Protein AF-A0A6I0VDF8-F1 (afdb_monomer)

Secondary structure (DSSP, 8-state):
----PPP------S-S-TTSPPPSEETTEEPP-TT--HHHHHHHHHHTTT--SS---HHHHHHHHHHHHHHHHHHHTSTTHHHHHHHHHHHHHHHHHHHHHHHTT--GGGHHHHHHHHHHHHHHHHHHHHHHHHHHHHHHH-SS-PPP---SS-TTSHHHHHHHHHHHHHHHHHHHHHHHHHHHTSPP-GGGGGG-

Solvent-accessible surface area (backbone atoms only — not comparable to full-atom values): 10790 Å² total; per-residue (Å²): 131,82,81,80,75,74,81,78,77,75,74,75,76,87,77,64,53,96,88,56,68,72,66,63,55,56,97,88,34,38,48,56,38,77,80,46,50,61,73,53,16,48,54,48,41,67,72,36,29,87,45,56,57,14,30,35,24,64,51,28,52,53,37,29,46,63,53,50,51,59,53,50,60,59,29,60,79,36,82,67,52,27,56,55,48,50,60,68,45,48,50,24,53,51,15,51,50,24,8,34,29,18,21,47,59,39,64,49,68,63,55,50,67,24,45,53,30,45,53,51,22,50,53,44,51,50,54,40,52,52,53,52,50,50,53,55,48,52,68,70,70,47,88,65,91,70,78,77,88,77,46,62,82,45,65,87,35,75,53,10,41,46,51,50,48,49,53,49,24,54,50,31,39,52,53,19,50,50,51,42,52,57,62,65,65,49,68,80,41,82,78,17,61,81,47,89

Structure (mmCIF, N/CA/C/O backbone):
data_AF-A0A6I0VDF8-F1
#
_entry.id   AF-A0A6I0VDF8-F1
#
loop_
_atom_site.group_PDB
_atom_site.id
_atom_site.type_symbol
_atom_site.label_atom_id
_atom_site.label_alt_id
_atom_site.label_comp_id
_atom_site.label_asym_id
_atom_site.label_entity_id
_atom_site.label_seq_id
_atom_site.pdbx_PDB_ins_code
_atom_site.Cartn_x
_atom_site.Cartn_y
_atom_site.Cartn_z
_atom_site.occupancy
_atom_site.B_iso_or_equiv
_atom_site.auth_seq_id
_atom_site.auth_comp_id
_atom_site.auth_asym_id
_atom_site.auth_atom_id
_atom_site.pdbx_PDB_model_num
ATOM 1 N N . MET A 1 1 ? -22.068 33.414 30.882 1.00 48.50 1 MET A N 1
ATOM 2 C CA . MET A 1 1 ? -22.496 32.000 30.790 1.00 48.50 1 MET A CA 1
ATOM 3 C C . MET A 1 1 ? -21.241 31.142 30.862 1.00 48.50 1 MET A C 1
ATOM 5 O O . MET A 1 1 ? -20.358 31.377 30.045 1.00 48.50 1 MET A O 1
ATOM 9 N N . PRO A 1 2 ? -21.079 30.254 31.855 1.00 46.62 2 PRO A N 1
ATOM 10 C CA . PRO A 1 2 ? -19.906 29.389 31.914 1.00 46.62 2 PRO A CA 1
ATOM 11 C C . PRO A 1 2 ? -19.912 28.402 30.729 1.00 46.62 2 PRO A C 1
ATOM 13 O O . PRO A 1 2 ? -20.992 27.967 30.316 1.00 46.62 2 PRO A O 1
ATOM 16 N N . PRO A 1 3 ? -18.743 28.061 30.159 1.00 52.75 3 PRO A N 1
ATOM 17 C CA . PRO A 1 3 ? -18.645 27.101 29.066 1.00 52.75 3 PRO A CA 1
ATOM 18 C C . PRO A 1 3 ? -19.177 25.740 29.522 1.00 52.75 3 PRO A C 1
ATOM 20 O O . PRO A 1 3 ? -18.769 25.217 30.560 1.00 52.75 3 PRO A O 1
ATOM 23 N N . GLN A 1 4 ? -20.119 25.186 28.757 1.00 49.75 4 GLN A N 1
ATOM 24 C CA . GLN A 1 4 ? -20.686 23.864 29.002 1.00 49.75 4 GLN A CA 1
ATOM 25 C C . GLN A 1 4 ? -19.552 22.835 29.016 1.00 49.75 4 GLN A C 1
ATOM 27 O O . GLN A 1 4 ? -18.867 22.627 28.014 1.00 49.75 4 GLN A O 1
ATOM 32 N N . ALA A 1 5 ? -19.326 22.221 30.177 1.00 53.22 5 ALA A N 1
ATOM 33 C CA . ALA A 1 5 ? -18.380 21.130 30.313 1.00 53.22 5 ALA A CA 1
ATOM 34 C C . ALA A 1 5 ? -18.796 19.998 29.364 1.00 53.22 5 ALA A C 1
ATOM 36 O O . ALA A 1 5 ? -19.939 19.538 29.403 1.00 53.22 5 ALA A O 1
ATOM 37 N N . ALA A 1 6 ? -17.866 19.564 28.511 1.00 55.38 6 ALA A N 1
ATOM 38 C CA . ALA A 1 6 ? -18.073 18.429 27.623 1.00 55.38 6 ALA A CA 1
ATOM 39 C C . ALA A 1 6 ? -18.573 17.212 28.428 1.00 55.38 6 ALA A C 1
ATOM 41 O O . ALA A 1 6 ? -18.091 16.983 29.546 1.00 55.38 6 ALA A O 1
ATOM 42 N N . PRO A 1 7 ? -19.520 16.419 27.892 1.00 45.75 7 PRO A N 1
ATOM 43 C CA . PRO A 1 7 ? -20.014 15.236 28.580 1.00 45.75 7 PRO A CA 1
ATOM 44 C C . PRO A 1 7 ? -18.835 14.320 28.918 1.00 45.75 7 PRO A C 1
ATOM 46 O O . PRO A 1 7 ? -18.054 13.937 28.044 1.00 45.75 7 PRO A O 1
ATOM 49 N N . ARG A 1 8 ? -18.683 13.994 30.211 1.00 44.66 8 ARG A N 1
ATOM 50 C CA . ARG A 1 8 ? -17.678 13.037 30.684 1.00 44.66 8 ARG A CA 1
ATOM 51 C C . ARG A 1 8 ? -17.904 11.731 29.933 1.00 44.66 8 ARG A C 1
ATOM 53 O O . ARG A 1 8 ? -18.896 11.051 30.178 1.00 44.66 8 ARG A O 1
ATOM 60 N N . GLN A 1 9 ? -16.981 11.383 29.038 1.00 52.19 9 GLN A N 1
ATOM 61 C CA . GLN A 1 9 ? -16.923 10.048 28.458 1.00 52.19 9 GLN A CA 1
ATOM 62 C C . GLN A 1 9 ? -16.821 9.066 29.625 1.00 52.19 9 GLN A C 1
ATOM 64 O O . GLN A 1 9 ? -15.810 9.021 30.331 1.00 52.19 9 GLN A O 1
ATOM 69 N N . SER A 1 10 ? -17.904 8.336 29.883 1.00 43.09 10 SER A N 1
ATOM 70 C CA . SER A 1 10 ? -17.916 7.258 30.854 1.00 43.09 10 SER A CA 1
ATOM 71 C C . SER A 1 10 ? -16.856 6.259 30.408 1.00 43.09 10 SER A C 1
ATOM 73 O O . SER A 1 10 ? -16.970 5.626 29.359 1.00 43.09 10 SER A O 1
ATOM 75 N N . ARG A 1 11 ? -15.765 6.167 31.177 1.00 46.38 11 ARG A N 1
ATOM 76 C CA . ARG A 1 11 ? -14.762 5.118 30.991 1.00 46.38 11 ARG A CA 1
ATOM 77 C C . ARG A 1 11 ? -15.530 3.796 31.049 1.00 46.38 11 ARG A C 1
ATOM 79 O O . ARG A 1 11 ? -16.149 3.539 32.084 1.00 46.38 11 ARG A O 1
ATOM 86 N N . PRO A 1 12 ? -15.563 2.982 29.978 1.00 50.00 12 PRO A N 1
ATOM 87 C CA . PRO A 1 12 ? -16.165 1.667 30.075 1.00 50.00 12 PRO A CA 1
ATOM 88 C C . PRO A 1 12 ? -15.438 0.936 31.198 1.00 50.00 12 PRO A C 1
ATOM 90 O O . PRO A 1 12 ? -14.206 0.929 31.217 1.00 50.00 12 PRO A O 1
ATOM 93 N N . ASN A 1 13 ? -16.202 0.402 32.152 1.00 42.38 13 ASN A N 1
ATOM 94 C CA . ASN A 1 13 ? -15.686 -0.360 33.281 1.00 42.38 13 ASN A CA 1
ATOM 95 C C . ASN A 1 13 ? -14.545 -1.274 32.825 1.00 42.38 13 ASN A C 1
ATOM 97 O O . ASN A 1 13 ? -14.704 -2.069 31.898 1.00 42.38 13 ASN A O 1
ATOM 101 N N . SER A 1 14 ? -13.410 -1.161 33.507 1.00 49.69 14 SER A N 1
ATOM 102 C CA . SER A 1 14 ? -12.180 -1.933 33.326 1.00 49.69 14 SER A CA 1
ATOM 103 C C . SER A 1 14 ? -12.339 -3.403 33.745 1.00 49.69 14 SER A C 1
ATOM 105 O O . SER A 1 14 ? -11.506 -3.945 34.461 1.00 49.69 14 SER A O 1
ATOM 107 N N . ARG A 1 15 ? -13.431 -4.053 33.328 1.00 44.19 15 ARG A N 1
ATOM 108 C CA . ARG A 1 15 ? -13.653 -5.500 33.469 1.00 44.19 15 ARG A CA 1
ATOM 109 C C . ARG A 1 15 ? -13.189 -6.290 32.242 1.00 44.19 15 ARG A C 1
ATOM 111 O O . ARG A 1 15 ? -13.358 -7.502 32.207 1.00 44.19 15 ARG A O 1
ATOM 118 N N . PHE A 1 16 ? -12.610 -5.631 31.240 1.00 51.69 16 PHE A N 1
ATOM 119 C CA . PHE A 1 16 ? -11.983 -6.319 30.118 1.00 51.69 16 PHE A CA 1
ATOM 120 C C . PHE A 1 16 ? -10.548 -6.667 30.510 1.00 51.69 16 PHE A C 1
ATOM 122 O O . PHE A 1 16 ? -9.665 -5.814 30.561 1.00 51.69 16 PHE A O 1
ATOM 129 N N . SER A 1 17 ? -10.374 -7.931 30.892 1.00 43.75 17 SER A N 1
ATOM 130 C CA . SER A 1 17 ? -9.089 -8.538 31.221 1.00 43.75 17 SER A CA 1
ATOM 131 C C . SER A 1 17 ? -8.129 -8.408 30.038 1.00 43.75 17 SER A C 1
ATOM 133 O O . SER A 1 17 ? -8.540 -8.608 28.892 1.00 43.75 17 SER A O 1
ATOM 135 N N . TYR A 1 18 ? -6.851 -8.121 30.311 1.00 41.34 18 TYR A N 1
ATOM 136 C CA . TYR A 1 18 ? -5.767 -8.235 29.329 1.00 41.34 18 TYR A CA 1
ATOM 137 C C . TYR A 1 18 ? -5.923 -9.575 28.582 1.00 41.34 18 TYR A C 1
ATOM 139 O O . TYR A 1 18 ? -5.790 -10.635 29.189 1.00 41.34 18 TYR A O 1
ATOM 147 N N . GLY A 1 19 ? -6.284 -9.535 27.295 1.00 48.12 19 GLY A N 1
ATOM 148 C CA . GLY A 1 19 ? -6.476 -10.731 26.461 1.00 48.12 19 GLY A CA 1
ATOM 149 C C . GLY A 1 19 ? -7.875 -10.933 25.862 1.00 48.12 19 GLY A C 1
ATOM 150 O O . GLY A 1 19 ? -7.976 -11.607 24.841 1.00 48.12 19 GLY A O 1
ATOM 151 N N . GLN A 1 20 ? -8.931 -10.319 26.405 1.00 54.28 20 GLN A N 1
ATOM 152 C CA . GLN A 1 20 ? -10.273 -10.318 25.799 1.00 54.28 20 GLN A CA 1
ATOM 153 C C . GLN A 1 20 ? -10.530 -8.928 25.209 1.00 54.28 20 GLN A C 1
ATOM 155 O O . GLN A 1 20 ? -10.804 -7.976 25.937 1.00 54.28 20 GLN A O 1
ATOM 160 N N . GLY A 1 21 ? -10.347 -8.792 23.893 1.00 58.19 21 GLY A N 1
ATOM 161 C CA . GLY A 1 21 ? -10.545 -7.526 23.188 1.00 58.19 21 GLY A CA 1
ATOM 162 C C . GLY A 1 21 ? -11.953 -6.962 23.374 1.00 58.19 21 GLY A C 1
ATOM 163 O O . GLY A 1 21 ? -12.911 -7.706 23.584 1.00 58.19 21 GLY A O 1
ATOM 164 N N . ILE A 1 22 ? -12.090 -5.640 23.268 1.00 68.81 22 ILE A N 1
ATOM 165 C CA . ILE A 1 22 ? -13.410 -4.995 23.226 1.00 68.81 22 ILE A CA 1
ATOM 166 C C . ILE A 1 22 ? -14.161 -5.570 22.007 1.00 68.81 22 ILE A C 1
ATOM 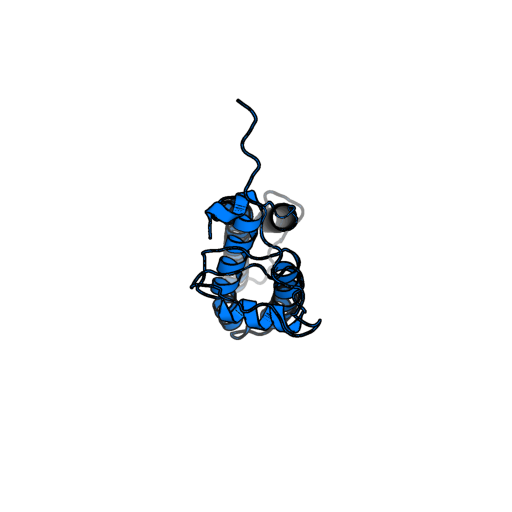168 O O . ILE A 1 22 ? -13.518 -5.764 20.965 1.00 68.81 22 ILE A O 1
ATOM 172 N N . PRO A 1 23 ? -15.479 -5.855 22.085 1.00 72.56 23 PRO A N 1
ATOM 173 C CA . PRO A 1 23 ? -16.248 -6.257 20.907 1.00 72.56 23 PRO A CA 1
ATOM 174 C C . PRO A 1 23 ? -16.017 -5.278 19.748 1.00 72.56 23 PRO A C 1
ATOM 176 O O . PRO A 1 23 ? -15.859 -4.073 19.958 1.00 72.56 23 PRO A O 1
ATOM 179 N N . SER A 1 24 ? -15.947 -5.794 18.519 1.00 79.00 24 SER A N 1
ATOM 180 C CA . SER A 1 24 ? -15.697 -4.980 17.321 1.00 79.00 24 SER A CA 1
ATOM 181 C C . SER A 1 24 ? -16.772 -3.916 17.114 1.00 79.00 24 SER A C 1
ATOM 183 O O . SER A 1 24 ? -16.458 -2.787 16.731 1.00 79.00 24 SER A O 1
ATOM 185 N N . ARG A 1 25 ? -18.020 -4.245 17.464 1.00 83.44 25 ARG A N 1
ATOM 186 C CA . ARG A 1 25 ? -19.181 -3.365 17.335 1.00 83.44 25 ARG A CA 1
ATOM 187 C C . ARG A 1 25 ? -19.875 -3.136 18.675 1.00 83.44 25 ARG A C 1
ATOM 189 O O . ARG A 1 25 ? -20.084 -4.072 19.446 1.00 83.44 25 ARG A O 1
ATOM 196 N N . ARG A 1 26 ? -20.310 -1.899 18.915 1.00 79.50 26 ARG A N 1
ATOM 197 C CA . ARG A 1 26 ? -21.239 -1.533 19.994 1.00 79.50 26 ARG A CA 1
ATOM 198 C C . ARG A 1 26 ? -22.401 -0.774 19.365 1.00 79.50 26 ARG A C 1
ATOM 200 O O . ARG A 1 26 ? -22.173 0.193 18.660 1.00 79.50 26 ARG A O 1
ATOM 207 N N . ASN A 1 27 ? -23.638 -1.209 19.598 1.00 80.19 27 ASN A N 1
ATOM 208 C CA . ASN A 1 27 ? -24.841 -0.600 19.005 1.00 80.19 27 ASN A CA 1
ATOM 209 C C . ASN A 1 27 ? -24.781 -0.470 17.467 1.00 80.19 27 ASN A C 1
ATOM 211 O O . ASN A 1 27 ? -25.280 0.495 16.900 1.00 80.19 27 ASN A O 1
ATOM 215 N N . GLY A 1 28 ? -24.145 -1.434 16.795 1.00 79.62 28 GLY A N 1
ATOM 216 C CA . GLY A 1 28 ? -23.989 -1.439 15.338 1.00 79.62 28 GLY A CA 1
ATOM 217 C C . GLY A 1 28 ? -22.833 -0.591 14.798 1.00 79.62 28 GLY A C 1
ATOM 218 O O . GLY A 1 28 ? -22.527 -0.722 13.621 1.00 79.62 28 GLY A O 1
ATOM 219 N N . THR A 1 29 ? -22.149 0.207 15.625 1.00 82.69 29 THR A N 1
ATOM 220 C CA . THR A 1 29 ? -21.023 1.048 15.189 1.00 82.69 29 THR A CA 1
ATOM 221 C C . THR A 1 29 ? -19.679 0.448 15.590 1.00 82.69 29 THR A C 1
ATOM 223 O O . THR A 1 29 ? -19.550 -0.215 16.627 1.00 82.69 29 THR A O 1
ATOM 226 N N . TRP A 1 30 ? -18.661 0.643 14.747 1.00 84.69 30 TRP A N 1
ATOM 227 C CA . TRP A 1 30 ? -17.314 0.132 14.994 1.00 84.69 30 TRP A CA 1
ATOM 228 C C . TRP A 1 30 ? -16.624 0.912 16.112 1.00 84.69 30 TRP A C 1
ATOM 230 O O . TRP A 1 30 ? -16.418 2.123 16.002 1.00 84.69 30 TRP A O 1
ATOM 240 N N . THR A 1 31 ? -16.217 0.218 17.177 1.00 84.56 31 THR A N 1
ATOM 241 C CA . THR A 1 31 ? -15.582 0.870 18.333 1.00 84.56 31 THR A CA 1
ATOM 242 C C . THR A 1 31 ? -14.066 0.699 18.346 1.00 84.56 31 THR A C 1
ATOM 244 O O . THR A 1 31 ? -13.600 -0.425 18.140 1.00 84.56 31 THR A O 1
ATOM 247 N N . PRO A 1 32 ? -13.289 1.752 18.657 1.00 84.56 32 PRO A N 1
ATOM 248 C CA . PRO A 1 32 ? -11.834 1.665 18.705 1.00 84.56 32 PRO A CA 1
ATOM 249 C C . PRO A 1 32 ? -11.365 0.842 19.911 1.00 84.56 32 PRO A C 1
ATOM 251 O O . PRO A 1 32 ? -11.762 1.102 21.048 1.00 84.56 32 PRO A O 1
ATOM 254 N N . ASP A 1 33 ? -10.466 -0.116 19.673 1.00 84.00 33 ASP A N 1
ATOM 255 C CA . ASP A 1 33 ? -9.771 -0.849 20.736 1.00 84.00 33 ASP A CA 1
ATOM 256 C C . ASP A 1 33 ? -8.343 -0.311 20.916 1.00 84.00 33 ASP A C 1
ATOM 258 O O . ASP A 1 33 ? -7.427 -0.600 20.142 1.00 84.00 33 ASP A O 1
ATOM 262 N N . HIS A 1 34 ? -8.144 0.502 21.957 1.00 80.00 34 HIS A N 1
ATOM 263 C CA . HIS A 1 34 ? -6.835 1.072 22.291 1.00 80.00 34 HIS A CA 1
ATOM 264 C C . HIS A 1 34 ? -5.898 0.077 22.990 1.00 80.00 34 HIS A C 1
ATOM 266 O O . HIS A 1 34 ? -4.702 0.353 23.098 1.00 80.00 34 HIS A O 1
ATOM 272 N N . GLN A 1 35 ? -6.414 -1.056 23.470 1.00 81.25 35 GLN A N 1
ATOM 273 C CA . GLN A 1 35 ? -5.665 -2.079 24.204 1.00 81.25 35 GLN A CA 1
ATOM 274 C C . GLN A 1 35 ? -5.573 -3.395 23.421 1.00 81.25 35 GLN A C 1
ATOM 276 O O . GLN A 1 35 ? -5.244 -4.432 23.995 1.00 81.25 35 GLN A O 1
ATOM 281 N N . CYS A 1 36 ? -5.816 -3.356 22.107 1.00 81.81 36 CYS A N 1
ATOM 282 C CA . CYS A 1 36 ? -5.818 -4.552 21.277 1.00 81.81 36 CYS A CA 1
ATOM 283 C C . CYS A 1 36 ? -4.481 -5.309 21.360 1.00 81.81 36 CYS A C 1
ATOM 285 O O . CYS A 1 36 ? -3.400 -4.713 21.334 1.00 81.81 36 CYS A O 1
ATOM 287 N N . THR A 1 37 ? -4.554 -6.636 21.396 1.00 88.81 37 THR A N 1
ATOM 288 C CA . THR A 1 37 ? -3.402 -7.518 21.185 1.00 88.81 37 THR A CA 1
ATOM 289 C C . THR A 1 37 ? -3.199 -7.772 19.689 1.00 88.81 37 THR A C 1
ATOM 291 O O . THR A 1 37 ? -4.107 -7.548 18.886 1.00 88.81 37 THR A O 1
ATOM 294 N N . PHE A 1 38 ? -2.023 -8.271 19.302 1.00 87.69 38 PHE A N 1
ATOM 295 C CA . PHE A 1 38 ? -1.696 -8.560 17.900 1.00 87.69 38 PHE A CA 1
ATOM 296 C C . PHE A 1 38 ? -2.719 -9.492 17.227 1.00 87.69 38 PHE A C 1
ATOM 298 O O . PHE A 1 38 ? -3.293 -9.150 16.196 1.00 87.69 38 PHE A O 1
ATOM 305 N N . GLY A 1 39 ? -3.033 -10.632 17.854 1.00 87.88 39 GLY A N 1
ATOM 306 C CA . GLY A 1 39 ? -4.011 -11.580 17.310 1.00 87.88 39 GLY A CA 1
ATOM 307 C C . GLY A 1 39 ? -5.429 -11.006 17.215 1.00 87.88 39 GLY A C 1
ATOM 308 O O . GLY A 1 39 ? -6.148 -11.298 16.261 1.00 87.88 39 GLY A O 1
ATOM 309 N N . ASN A 1 40 ? -5.830 -10.152 18.165 1.00 88.25 40 ASN A N 1
ATOM 310 C CA . ASN A 1 40 ? -7.128 -9.480 18.102 1.00 88.25 40 ASN A CA 1
ATOM 311 C C . ASN A 1 40 ? -7.187 -8.466 16.949 1.00 88.25 40 ASN A C 1
ATOM 313 O O . ASN A 1 40 ? -8.204 -8.376 16.268 1.00 88.25 40 ASN A O 1
ATOM 317 N N . ALA A 1 41 ? -6.093 -7.746 16.688 1.00 89.56 41 ALA A N 1
ATOM 318 C CA . ALA A 1 41 ? -6.014 -6.796 15.581 1.00 89.56 41 ALA A CA 1
ATOM 319 C C . ALA A 1 41 ? -6.200 -7.480 14.216 1.00 89.56 41 ALA A C 1
ATOM 321 O O . ALA A 1 41 ? -6.939 -6.964 13.385 1.00 89.56 41 ALA A O 1
ATOM 322 N N . ILE A 1 42 ? -5.616 -8.668 14.007 1.00 91.31 42 ILE A N 1
ATOM 323 C CA . ILE A 1 42 ? -5.797 -9.441 12.763 1.00 91.31 42 ILE A CA 1
ATOM 324 C C . ILE A 1 42 ? -7.257 -9.877 12.597 1.00 91.31 42 ILE A C 1
ATOM 326 O O . ILE A 1 42 ? -7.843 -9.686 11.534 1.00 91.31 42 ILE A O 1
ATOM 330 N N . LYS A 1 43 ? -7.878 -10.422 13.652 1.00 90.19 43 LYS A N 1
ATOM 331 C CA . LYS A 1 43 ? -9.296 -10.818 13.606 1.00 90.19 43 LYS A CA 1
ATOM 332 C C . LYS A 1 43 ? -10.188 -9.630 13.255 1.00 90.19 43 LYS A C 1
ATOM 334 O O . LYS A 1 43 ? -11.038 -9.732 12.381 1.00 90.19 43 LYS A O 1
ATOM 339 N N . ARG A 1 44 ? -9.947 -8.485 13.894 1.00 89.19 44 ARG A N 1
ATOM 340 C CA . ARG A 1 44 ? -10.694 -7.245 13.661 1.00 89.19 44 ARG A CA 1
ATOM 341 C C . ARG A 1 44 ? -10.432 -6.640 12.280 1.00 89.19 44 ARG A C 1
ATOM 343 O O . ARG A 1 44 ? -11.341 -6.054 11.699 1.00 89.19 44 ARG A O 1
ATOM 350 N N . PHE A 1 45 ? -9.232 -6.808 11.727 1.00 90.94 45 PHE A N 1
ATOM 351 C CA . PHE A 1 45 ? -8.910 -6.387 10.363 1.00 90.94 45 PHE A CA 1
ATOM 352 C C . PHE A 1 45 ? -9.825 -7.069 9.339 1.00 90.94 45 PHE A C 1
ATOM 354 O O . PHE A 1 45 ? -10.413 -6.387 8.501 1.00 90.94 45 PHE A O 1
ATOM 361 N N . PHE A 1 46 ? -10.007 -8.387 9.463 1.00 91.75 46 PHE A N 1
ATOM 362 C CA . PHE A 1 46 ? -10.891 -9.147 8.579 1.00 91.75 46 PHE A CA 1
ATOM 363 C C . PHE A 1 46 ? -12.378 -9.047 8.955 1.00 91.75 46 PHE A C 1
ATOM 365 O O . PHE A 1 46 ? -13.210 -9.099 8.062 1.00 91.75 46 PHE A O 1
ATOM 372 N N . ASP A 1 47 ? -12.742 -8.841 10.225 1.00 90.50 47 ASP A N 1
ATOM 373 C CA . ASP A 1 47 ? -14.145 -8.652 10.651 1.00 90.50 47 ASP A CA 1
ATOM 374 C C . ASP A 1 47 ? -14.731 -7.304 10.178 1.00 90.50 47 ASP A C 1
ATOM 376 O O . ASP A 1 47 ? -15.893 -7.194 9.784 1.00 90.50 47 ASP A O 1
ATOM 380 N N . GLY A 1 48 ? -13.904 -6.256 10.169 1.00 84.56 48 GLY A N 1
ATOM 381 C CA . GLY A 1 48 ? -14.289 -4.904 9.758 1.00 84.56 48 GLY A CA 1
ATOM 382 C C . GLY A 1 48 ? -14.070 -4.593 8.276 1.00 84.56 48 GLY A C 1
ATOM 383 O O . GLY A 1 48 ? -14.004 -3.416 7.924 1.00 84.56 48 GLY A O 1
ATOM 384 N N . TYR A 1 49 ? -13.899 -5.595 7.410 1.00 87.25 49 TYR A N 1
ATOM 385 C CA . TYR A 1 49 ? -13.425 -5.388 6.034 1.00 87.25 49 TYR A CA 1
ATOM 386 C C . TYR A 1 49 ? -14.326 -4.496 5.159 1.00 87.25 49 TYR A C 1
ATOM 388 O O . TYR A 1 49 ? -13.806 -3.792 4.301 1.00 87.25 49 TYR A O 1
ATOM 396 N N . LEU A 1 50 ? -15.645 -4.479 5.397 1.00 89.38 50 LEU A N 1
ATOM 397 C CA . LEU A 1 50 ? -16.616 -3.595 4.719 1.00 89.38 50 LEU A CA 1
ATOM 398 C C . LEU A 1 50 ? -17.125 -2.452 5.605 1.00 89.38 50 LEU A C 1
ATOM 400 O O . LEU A 1 50 ? -18.004 -1.695 5.199 1.00 89.38 50 LEU A O 1
ATOM 404 N N . GLU A 1 51 ? -16.593 -2.323 6.818 1.00 89.12 51 GLU A N 1
ATOM 405 C CA . GLU A 1 51 ? -17.028 -1.300 7.759 1.00 89.12 51 GLU A CA 1
ATOM 406 C C . GLU A 1 51 ? -16.135 -0.065 7.630 1.00 89.12 51 GLU A C 1
ATOM 408 O O . GLU A 1 51 ? -14.992 -0.048 8.097 1.00 89.12 51 GLU A O 1
ATOM 413 N N . PHE A 1 52 ? -16.653 0.968 6.969 1.00 87.94 52 PHE A N 1
ATOM 414 C CA . PHE A 1 52 ? -15.952 2.241 6.765 1.00 87.94 52 PHE A CA 1
ATOM 415 C C . PHE A 1 52 ? -16.301 3.287 7.831 1.00 87.94 52 PHE A C 1
ATOM 417 O O . PHE A 1 52 ? -15.618 4.311 7.926 1.00 87.94 52 PHE A O 1
ATOM 424 N N . LYS A 1 53 ? -17.359 3.057 8.620 1.00 87.06 53 LYS A N 1
ATOM 425 C CA . LYS A 1 53 ? -17.786 3.964 9.688 1.00 87.06 53 LYS A CA 1
ATOM 426 C C . LYS A 1 53 ? -17.144 3.604 11.024 1.00 87.06 53 LYS A C 1
ATOM 428 O O . LYS A 1 53 ? -16.636 2.501 11.220 1.00 87.06 53 LYS A O 1
ATOM 433 N N . GLY A 1 54 ? -17.152 4.565 11.943 1.00 86.56 54 GLY A N 1
ATOM 434 C CA . GLY A 1 54 ? -16.516 4.441 13.247 1.00 86.56 54 GLY A CA 1
ATOM 435 C C . GLY A 1 54 ? -15.013 4.698 13.215 1.00 86.56 54 GLY A C 1
ATOM 436 O O . GLY A 1 54 ? -14.471 5.329 12.298 1.00 86.56 54 GLY A O 1
ATOM 437 N N . ARG A 1 55 ? -14.333 4.229 14.266 1.00 87.62 55 ARG A N 1
ATOM 438 C CA . ARG A 1 55 ? -12.950 4.615 14.576 1.00 87.62 55 ARG A CA 1
ATOM 439 C C . ARG A 1 55 ? -12.067 3.427 14.900 1.00 87.62 55 ARG A C 1
ATOM 441 O O . ARG A 1 55 ? -12.466 2.524 15.628 1.00 87.62 55 ARG A O 1
ATOM 448 N N . SER A 1 56 ? -10.827 3.479 14.429 1.00 89.00 56 SER A N 1
ATOM 449 C CA . SER A 1 56 ? -9.802 2.492 14.763 1.00 89.00 56 SER A CA 1
ATOM 450 C C . SER A 1 56 ? -8.631 3.147 15.477 1.00 89.00 56 SER A C 1
ATOM 452 O O . SER A 1 56 ? -8.078 4.157 15.033 1.00 89.00 56 SER A O 1
ATOM 454 N N . GLY A 1 57 ? -8.253 2.548 16.605 1.00 86.75 57 GLY A N 1
ATOM 455 C CA . GLY A 1 57 ? -7.155 3.036 17.426 1.00 86.75 57 GLY A CA 1
ATOM 456 C C . GLY A 1 57 ? -5.800 2.852 16.738 1.00 86.75 57 GLY A C 1
ATOM 457 O O . GLY A 1 57 ? -5.636 2.056 15.813 1.00 86.75 57 GLY A O 1
ATOM 458 N N . ARG A 1 58 ? -4.780 3.561 17.235 1.00 89.56 58 ARG A N 1
ATOM 459 C CA . ARG A 1 58 ? -3.410 3.460 16.705 1.00 89.56 58 ARG A CA 1
ATOM 460 C C . ARG A 1 58 ? -2.860 2.030 16.777 1.00 89.56 58 ARG A C 1
ATOM 462 O O . ARG A 1 58 ? -2.298 1.555 15.798 1.00 89.56 58 ARG A O 1
ATOM 469 N N . ARG A 1 59 ? -3.003 1.355 17.924 1.00 88.25 59 ARG A N 1
ATOM 470 C CA . ARG A 1 59 ? -2.462 -0.003 18.115 1.00 88.25 59 ARG A CA 1
ATOM 471 C C . ARG A 1 59 ? -3.112 -1.014 17.169 1.00 88.25 59 ARG A C 1
ATOM 473 O O . ARG A 1 59 ? -2.397 -1.800 16.564 1.00 88.25 59 ARG A O 1
ATOM 480 N N . GLU A 1 60 ? -4.430 -0.928 16.990 1.00 89.94 60 GLU A N 1
ATOM 481 C CA . GLU A 1 60 ? -5.198 -1.809 16.097 1.00 89.94 60 GLU A CA 1
ATOM 482 C C . GLU A 1 60 ? -4.706 -1.682 14.654 1.00 89.94 60 GLU A C 1
ATOM 484 O O . GLU A 1 60 ? -4.411 -2.685 14.009 1.00 89.94 60 GLU A O 1
ATOM 489 N N . PHE A 1 61 ? -4.530 -0.443 14.189 1.00 92.31 61 PHE A N 1
ATOM 490 C CA . PHE A 1 61 ? -4.002 -0.158 12.861 1.00 92.31 61 PHE A CA 1
ATOM 491 C C . PHE A 1 61 ? -2.580 -0.703 12.669 1.00 92.31 61 PHE A C 1
ATOM 493 O O . PHE A 1 61 ? -2.330 -1.452 11.728 1.00 92.31 61 PHE A O 1
ATOM 500 N N . TRP A 1 62 ? -1.639 -0.363 13.557 1.00 93.94 62 TRP A N 1
ATOM 501 C CA . TRP A 1 62 ? -0.237 -0.752 13.368 1.00 93.94 62 TRP A CA 1
ATOM 502 C C . TRP A 1 62 ? -0.005 -2.253 13.531 1.00 93.94 62 TRP A C 1
ATOM 504 O O . TRP A 1 62 ? 0.822 -2.803 12.812 1.00 93.94 62 TRP A O 1
ATOM 514 N N . PHE A 1 63 ? -0.744 -2.940 14.406 1.00 93.38 63 PHE A N 1
ATOM 515 C CA . PHE A 1 63 ? -0.670 -4.401 14.489 1.00 93.38 63 PHE A CA 1
ATOM 516 C C . PHE A 1 63 ? -1.261 -5.088 13.261 1.00 93.38 63 PHE A C 1
ATOM 518 O O . PHE A 1 63 ? -0.677 -6.063 12.792 1.00 93.38 63 PHE A O 1
ATOM 525 N N . ALA A 1 64 ? -2.347 -4.559 12.690 1.00 93.31 64 ALA A N 1
ATOM 526 C CA . ALA A 1 64 ? -2.841 -5.043 11.406 1.00 93.31 64 ALA A CA 1
ATOM 527 C C . ALA A 1 64 ? -1.796 -4.835 10.293 1.00 93.31 64 ALA A C 1
ATOM 529 O O . ALA A 1 64 ? -1.514 -5.766 9.545 1.00 93.31 64 ALA A O 1
ATOM 530 N N . MET A 1 65 ? -1.147 -3.667 10.228 1.00 94.25 65 MET A N 1
ATOM 531 C CA . MET A 1 65 ? -0.094 -3.399 9.235 1.00 94.25 65 MET A CA 1
ATOM 532 C C . MET A 1 65 ? 1.156 -4.264 9.433 1.00 94.25 65 MET A C 1
ATOM 534 O O . MET A 1 65 ? 1.757 -4.688 8.451 1.00 94.25 65 MET A O 1
ATOM 538 N N . LEU A 1 66 ? 1.516 -4.594 10.677 1.00 94.00 66 LEU A N 1
ATOM 539 C CA . LEU A 1 66 ? 2.621 -5.510 10.985 1.00 94.00 66 LEU A CA 1
ATOM 540 C C . LEU A 1 66 ? 2.347 -6.925 10.456 1.00 94.00 66 LEU A C 1
ATOM 542 O O . LEU A 1 66 ? 3.276 -7.620 10.074 1.00 94.00 66 LEU A O 1
ATOM 546 N N . PHE A 1 67 ? 1.083 -7.339 10.367 1.00 94.50 67 PHE A N 1
ATOM 547 C CA . PHE 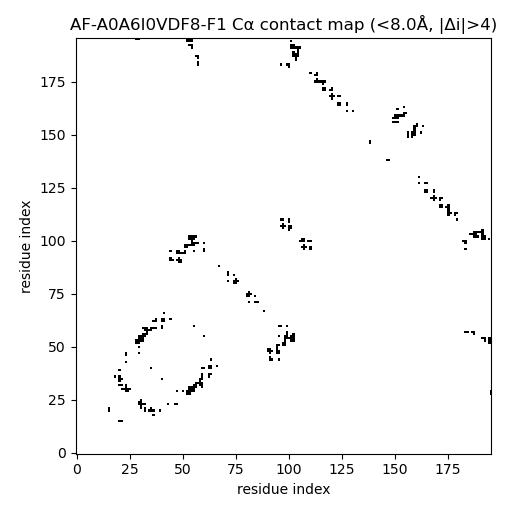A 1 67 ? 0.704 -8.578 9.689 1.00 94.50 67 PHE A CA 1
ATOM 548 C C . PHE A 1 67 ? 0.643 -8.412 8.161 1.00 94.50 67 PHE A C 1
ATOM 550 O O . PHE A 1 67 ? 1.228 -9.204 7.426 1.00 94.50 67 PHE A O 1
ATOM 557 N N . VAL A 1 68 ? -0.033 -7.372 7.666 1.00 94.88 68 VAL A N 1
ATOM 558 C CA . VAL A 1 68 ? -0.304 -7.202 6.231 1.00 94.88 68 VAL A CA 1
ATOM 559 C C . VAL A 1 68 ? 0.966 -6.921 5.430 1.00 94.88 68 VAL A C 1
ATOM 561 O O . VAL A 1 68 ? 1.111 -7.478 4.345 1.00 94.88 68 VAL A O 1
ATOM 564 N N . ILE A 1 69 ? 1.895 -6.099 5.929 1.00 93.75 69 ILE A N 1
ATOM 565 C CA . ILE A 1 69 ? 3.084 -5.685 5.164 1.00 93.75 69 ILE A CA 1
ATOM 566 C C . ILE A 1 69 ? 4.012 -6.878 4.877 1.00 93.75 69 ILE A C 1
ATOM 568 O O . ILE A 1 69 ? 4.269 -7.129 3.699 1.00 93.75 69 ILE A O 1
ATOM 572 N N . PRO A 1 70 ? 4.479 -7.665 5.869 1.00 95.06 70 PRO A N 1
ATOM 573 C CA . PRO A 1 70 ? 5.365 -8.796 5.600 1.00 95.06 70 PRO A CA 1
ATOM 574 C C . PRO A 1 70 ? 4.708 -9.864 4.727 1.00 95.06 70 PRO A C 1
ATOM 576 O O . PRO A 1 70 ? 5.341 -10.368 3.804 1.00 95.06 70 PRO A O 1
ATOM 579 N N . VAL A 1 71 ? 3.427 -10.173 4.963 1.00 95.25 71 VAL A N 1
ATOM 580 C CA . VAL A 1 71 ? 2.709 -11.160 4.143 1.00 95.25 71 VAL A CA 1
ATOM 581 C C . VAL A 1 71 ? 2.543 -10.659 2.708 1.00 95.25 71 VAL A C 1
ATOM 583 O O . VAL A 1 71 ? 2.709 -11.442 1.777 1.00 95.25 71 VAL A O 1
ATOM 586 N N . SER A 1 72 ? 2.314 -9.357 2.505 1.00 93.25 72 SER A N 1
ATOM 587 C CA . SER A 1 72 ? 2.289 -8.751 1.165 1.00 93.25 72 SER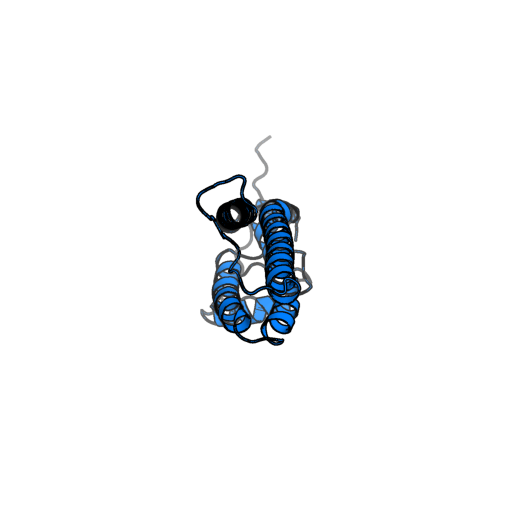 A CA 1
ATOM 588 C C . SER A 1 72 ? 3.641 -8.852 0.458 1.00 93.25 72 SER A C 1
ATOM 590 O O . SER A 1 72 ? 3.675 -9.208 -0.716 1.00 93.25 72 SER A O 1
ATOM 592 N N . VAL A 1 73 ? 4.750 -8.605 1.166 1.00 92.50 73 VAL A N 1
ATOM 593 C CA . VAL A 1 73 ? 6.108 -8.720 0.603 1.00 92.50 73 VAL A CA 1
ATOM 594 C C . VAL A 1 73 ? 6.421 -10.160 0.206 1.00 92.50 73 VAL A C 1
ATOM 596 O O . VAL A 1 73 ? 6.923 -10.392 -0.886 1.00 92.50 73 VAL A O 1
ATOM 599 N N . ILE A 1 74 ? 6.093 -11.138 1.051 1.00 94.31 74 ILE A N 1
ATOM 600 C CA . ILE A 1 74 ? 6.320 -12.557 0.742 1.00 94.31 74 ILE A CA 1
ATOM 601 C C . ILE A 1 74 ? 5.442 -12.995 -0.438 1.00 94.31 74 ILE A C 1
ATOM 603 O O . ILE A 1 74 ? 5.929 -13.632 -1.371 1.00 94.31 74 ILE A O 1
ATOM 607 N N . SER A 1 75 ? 4.160 -12.615 -0.428 1.00 92.50 75 SER A N 1
ATOM 608 C CA . SER A 1 75 ? 3.202 -12.992 -1.475 1.00 92.50 75 SER A CA 1
ATOM 609 C C . SER A 1 75 ? 3.556 -12.391 -2.835 1.00 92.50 75 SER A C 1
ATOM 611 O O . SER A 1 75 ? 3.238 -12.988 -3.858 1.00 92.50 75 SER A O 1
ATOM 613 N N . PHE A 1 76 ? 4.243 -11.245 -2.867 1.00 88.56 76 PHE A N 1
ATOM 614 C CA . PHE A 1 76 ? 4.698 -10.605 -4.103 1.00 88.56 76 PHE A CA 1
ATOM 615 C C . PHE A 1 76 ? 5.635 -11.496 -4.935 1.00 88.56 76 PHE A C 1
ATOM 617 O O . PHE A 1 76 ? 5.564 -11.476 -6.161 1.00 88.56 76 PHE A O 1
ATOM 624 N N . PHE A 1 77 ? 6.470 -12.318 -4.292 1.00 91.06 77 PHE A N 1
ATOM 625 C CA . PHE A 1 77 ? 7.401 -13.213 -4.991 1.00 91.06 77 PHE A CA 1
ATOM 626 C C . PHE A 1 77 ? 6.744 -14.479 -5.546 1.00 91.06 77 PHE A C 1
ATOM 628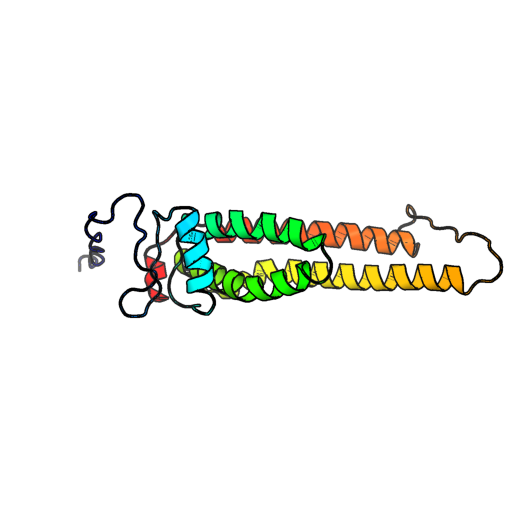 O O . PHE A 1 77 ? 7.398 -15.240 -6.257 1.00 91.06 77 PHE A O 1
ATOM 635 N N . ILE A 1 78 ? 5.468 -14.721 -5.232 1.00 92.81 78 ILE A N 1
ATOM 636 C CA . ILE A 1 78 ? 4.746 -15.909 -5.676 1.00 92.81 78 ILE A CA 1
ATOM 637 C C . ILE A 1 78 ? 3.664 -15.482 -6.681 1.00 92.81 78 ILE A C 1
ATOM 639 O O . ILE A 1 78 ? 2.659 -14.876 -6.285 1.00 92.81 78 ILE A O 1
ATOM 643 N N . PRO A 1 79 ? 3.835 -15.794 -7.983 1.00 87.56 79 PRO A N 1
ATOM 644 C CA . PRO A 1 79 ? 2.861 -15.456 -9.016 1.00 87.56 79 PRO A CA 1
ATOM 645 C C . PRO A 1 79 ? 1.464 -15.980 -8.666 1.00 87.56 79 PRO A C 1
ATOM 647 O O . PRO A 1 79 ? 1.329 -17.020 -8.025 1.00 87.56 79 PRO A O 1
ATOM 650 N N . VAL A 1 80 ? 0.415 -15.273 -9.100 1.00 91.62 80 VAL A N 1
ATOM 651 C CA . VAL A 1 80 ? -1.007 -15.542 -8.782 1.00 91.62 80 VAL A CA 1
ATOM 652 C C . VAL A 1 80 ? -1.367 -15.341 -7.303 1.00 91.62 80 VAL A C 1
ATOM 654 O O . VAL A 1 80 ? -2.315 -14.608 -7.022 1.00 91.62 80 VAL A O 1
ATOM 657 N N . ILE A 1 81 ? -0.609 -15.897 -6.351 1.00 93.31 81 ILE A N 1
ATOM 658 C CA . ILE A 1 81 ? -0.847 -15.716 -4.908 1.00 93.31 81 ILE A CA 1
ATOM 659 C C . ILE A 1 81 ? -0.750 -14.239 -4.527 1.00 93.31 81 ILE A C 1
ATOM 661 O O . ILE A 1 81 ? -1.633 -13.740 -3.835 1.00 93.31 81 ILE A O 1
ATOM 665 N N . GLY A 1 82 ? 0.259 -13.518 -5.023 1.00 90.75 82 GLY A N 1
ATOM 666 C CA . GLY A 1 82 ? 0.384 -12.078 -4.788 1.00 90.75 82 GLY A CA 1
ATOM 667 C C . GLY A 1 82 ? -0.837 -11.278 -5.253 1.00 90.75 82 GLY A C 1
ATOM 668 O O . GLY A 1 82 ? -1.278 -10.367 -4.554 1.00 90.75 82 GLY A O 1
ATOM 669 N N . ILE A 1 83 ? -1.432 -11.659 -6.389 1.00 90.81 83 ILE A N 1
ATOM 670 C CA . ILE A 1 83 ? -2.630 -11.005 -6.938 1.00 90.81 83 ILE A CA 1
ATOM 671 C C . ILE A 1 83 ? -3.839 -11.285 -6.040 1.00 90.81 83 ILE A C 1
ATOM 673 O O . ILE A 1 83 ? -4.520 -10.353 -5.615 1.00 90.81 83 ILE A O 1
ATOM 677 N N . LEU A 1 84 ? -4.075 -12.558 -5.706 1.00 94.44 84 LEU A N 1
ATOM 678 C CA . LEU A 1 84 ? -5.187 -12.969 -4.844 1.00 94.44 84 LEU A CA 1
ATOM 679 C C . LEU A 1 84 ? -5.088 -12.335 -3.453 1.00 94.44 84 LEU A C 1
ATOM 681 O O . LEU A 1 84 ? -6.080 -11.827 -2.932 1.00 94.44 84 LEU A O 1
ATOM 685 N N . TRP A 1 85 ? -3.885 -12.317 -2.876 1.00 94.44 85 TRP A N 1
ATOM 686 C CA . TRP A 1 85 ? -3.615 -11.656 -1.606 1.00 94.44 85 TRP A CA 1
ATOM 687 C C . TRP A 1 85 ? -3.918 -10.161 -1.688 1.00 94.44 85 TRP A C 1
ATOM 689 O O . TRP A 1 85 ? -4.676 -9.653 -0.866 1.00 94.44 85 TRP A O 1
ATOM 699 N N . GLY A 1 86 ? -3.392 -9.471 -2.706 1.00 91.06 86 GLY A N 1
ATOM 700 C CA . GLY A 1 86 ? -3.628 -8.044 -2.919 1.00 91.06 86 GLY A CA 1
ATOM 701 C C . GLY A 1 86 ? -5.116 -7.700 -2.987 1.00 91.06 86 GLY A C 1
ATOM 702 O O . GLY A 1 86 ? -5.555 -6.755 -2.336 1.00 91.06 86 GLY A O 1
ATOM 703 N N . MET A 1 87 ? -5.911 -8.508 -3.692 1.00 91.38 87 MET A N 1
ATOM 704 C CA . MET A 1 87 ? -7.367 -8.343 -3.751 1.00 91.38 87 MET A CA 1
ATOM 705 C C . MET A 1 87 ? -8.037 -8.586 -2.393 1.00 91.38 87 MET A C 1
ATOM 707 O O . MET A 1 87 ? -8.910 -7.815 -1.996 1.00 91.38 87 MET A O 1
ATOM 711 N N . ALA A 1 88 ? -7.613 -9.621 -1.663 1.00 92.94 88 ALA A N 1
ATOM 712 C CA . ALA A 1 88 ? -8.174 -9.963 -0.359 1.00 92.94 88 ALA A CA 1
ATOM 713 C C . ALA A 1 88 ? -7.904 -8.888 0.707 1.00 92.94 88 ALA A C 1
ATOM 715 O O . ALA A 1 88 ? -8.766 -8.632 1.550 1.00 92.94 88 ALA A O 1
ATOM 716 N N . VAL A 1 89 ? -6.729 -8.246 0.681 1.00 94.62 89 VAL A N 1
ATOM 717 C CA . VAL A 1 89 ? -6.364 -7.227 1.679 1.00 94.62 89 VAL A CA 1
ATOM 718 C C . VAL A 1 89 ? -6.681 -5.794 1.268 1.00 94.62 89 VAL A C 1
ATOM 720 O O . VAL A 1 89 ? -6.747 -4.936 2.146 1.00 94.62 89 VAL A O 1
ATOM 723 N N . ALA A 1 90 ? -6.914 -5.509 -0.017 1.00 91.94 90 ALA A N 1
ATOM 724 C CA . ALA A 1 90 ? -7.181 -4.150 -0.490 1.00 91.94 90 ALA A CA 1
ATOM 725 C C . ALA A 1 90 ? -8.381 -3.518 0.230 1.00 91.94 90 ALA A C 1
ATOM 727 O O . ALA A 1 90 ? -8.256 -2.446 0.821 1.00 91.94 90 ALA A O 1
ATOM 728 N N . THR A 1 91 ? -9.528 -4.200 0.243 1.00 93.56 91 THR A N 1
ATOM 729 C CA . THR A 1 91 ? -10.753 -3.704 0.888 1.00 93.56 91 THR A CA 1
ATOM 730 C C . THR A 1 91 ? -10.576 -3.471 2.396 1.00 93.56 91 THR A C 1
ATOM 732 O O . THR A 1 91 ? -10.789 -2.335 2.833 1.00 93.56 91 THR A O 1
ATOM 735 N N . PRO A 1 92 ? -10.128 -4.454 3.210 1.00 94.19 92 PRO A N 1
ATOM 736 C CA . PRO A 1 92 ? -9.942 -4.227 4.642 1.00 94.19 92 PRO A CA 1
ATOM 737 C C . PRO A 1 92 ? -8.848 -3.196 4.958 1.00 94.19 92 PRO A C 1
ATOM 739 O O . PRO A 1 92 ? -8.992 -2.446 5.925 1.00 94.19 92 PRO A O 1
ATOM 742 N N . ALA A 1 93 ? -7.791 -3.090 4.139 1.00 92.94 93 ALA A N 1
ATOM 743 C CA . ALA A 1 93 ? -6.753 -2.070 4.303 1.00 92.94 93 ALA A CA 1
ATOM 744 C C . ALA A 1 93 ? -7.300 -0.652 4.089 1.00 92.94 93 ALA A C 1
ATOM 746 O O . ALA A 1 93 ? -6.962 0.259 4.852 1.00 92.94 93 ALA A O 1
ATOM 747 N N . ILE A 1 94 ? -8.181 -0.460 3.104 1.00 93.56 94 ILE A N 1
ATOM 748 C CA . ILE A 1 94 ? -8.863 0.822 2.894 1.00 93.56 94 ILE A CA 1
ATOM 749 C C . ILE A 1 94 ? -9.805 1.101 4.072 1.00 93.56 94 ILE A C 1
ATOM 751 O O . ILE A 1 94 ? -9.752 2.187 4.651 1.00 93.56 94 ILE A O 1
ATOM 755 N N . ALA A 1 95 ? -10.610 0.117 4.485 1.00 93.38 95 ALA A N 1
ATOM 756 C CA . ALA A 1 95 ? -11.577 0.270 5.571 1.00 93.38 95 ALA A CA 1
ATOM 757 C C . ALA A 1 95 ? -10.917 0.692 6.897 1.00 93.38 95 ALA A C 1
ATOM 759 O O . ALA A 1 95 ? -11.325 1.682 7.512 1.00 93.38 95 ALA A O 1
ATOM 760 N N . ILE A 1 96 ? -9.847 0.005 7.319 1.00 94.06 96 ILE A N 1
ATOM 761 C CA . ILE A 1 96 ? -9.128 0.360 8.551 1.00 94.06 96 ILE A CA 1
ATOM 762 C C . ILE A 1 96 ? -8.405 1.711 8.436 1.00 94.06 96 ILE A C 1
ATOM 764 O O . ILE A 1 96 ? -8.315 2.437 9.427 1.00 94.06 96 ILE A O 1
ATOM 768 N N . SER A 1 97 ? -7.934 2.088 7.242 1.00 93.19 97 SER A N 1
ATOM 769 C CA . SER A 1 97 ? -7.298 3.391 7.007 1.00 93.19 97 SER A CA 1
ATOM 770 C C . SER A 1 97 ? -8.297 4.542 7.150 1.00 93.19 97 SER A C 1
ATOM 772 O O . SER A 1 97 ? -7.993 5.538 7.808 1.00 93.19 97 SER A O 1
ATOM 774 N N . PHE A 1 98 ? -9.516 4.389 6.622 1.00 93.81 98 PHE A N 1
ATOM 775 C CA . PHE A 1 98 ? -10.602 5.362 6.797 1.00 93.81 98 PHE A CA 1
ATOM 776 C C . PHE A 1 98 ? -10.962 5.525 8.276 1.00 93.81 98 PHE A C 1
ATOM 778 O O . PHE A 1 98 ? -10.931 6.638 8.805 1.00 93.81 98 PHE A O 1
ATOM 785 N N . ARG A 1 99 ? -11.189 4.407 8.979 1.00 92.25 99 ARG A N 1
ATOM 786 C CA . ARG A 1 99 ? -11.470 4.403 10.424 1.00 92.25 99 ARG A CA 1
ATOM 787 C C . ARG A 1 99 ? -10.340 5.026 11.244 1.00 92.25 99 ARG A C 1
ATOM 789 O O . ARG A 1 99 ? -10.587 5.685 12.256 1.00 92.25 99 ARG A O 1
ATOM 796 N N . ARG A 1 100 ? -9.087 4.845 10.822 1.00 92.56 100 ARG A N 1
ATOM 797 C CA . ARG A 1 100 ? -7.929 5.452 11.484 1.00 92.56 100 ARG A CA 1
ATOM 798 C C . ARG A 1 100 ? -7.877 6.968 11.289 1.00 92.56 100 ARG A C 1
ATOM 800 O O . ARG A 1 100 ? -7.557 7.688 12.234 1.00 92.56 100 ARG A O 1
ATOM 807 N N . LEU A 1 101 ? -8.206 7.457 10.095 1.00 92.62 101 LEU A N 1
ATOM 808 C CA . LEU A 1 101 ? -8.290 8.893 9.812 1.00 92.62 101 LEU A CA 1
ATOM 809 C C . LEU A 1 101 ? -9.432 9.556 10.593 1.00 92.62 101 LEU A C 1
ATOM 811 O O . LEU A 1 101 ? -9.232 10.634 11.158 1.00 92.62 101 LEU A O 1
ATOM 815 N N . HIS A 1 102 ? -10.578 8.883 10.720 1.00 91.94 102 HIS A N 1
ATOM 816 C CA . HIS A 1 102 ? -11.686 9.344 11.558 1.00 91.94 102 HIS A CA 1
ATOM 817 C C . HIS A 1 102 ? -11.276 9.486 13.034 1.00 91.94 102 HIS A C 1
ATOM 819 O O . HIS A 1 102 ? -11.602 10.491 13.669 1.00 91.94 102 HIS A O 1
ATOM 825 N N . ASP A 1 103 ? -10.481 8.548 13.566 1.00 89.31 103 ASP A N 1
ATOM 826 C CA . ASP A 1 103 ? -9.942 8.622 14.936 1.00 89.31 103 ASP A CA 1
ATOM 827 C C . ASP A 1 103 ? -8.997 9.824 15.149 1.00 89.31 103 ASP A C 1
ATOM 829 O O . ASP A 1 103 ? -8.912 10.384 16.244 1.00 89.31 103 ASP A O 1
ATOM 833 N N . ALA A 1 104 ? -8.329 10.287 14.089 1.00 89.12 104 ALA A N 1
ATOM 834 C CA . ALA A 1 104 ? -7.515 11.505 14.087 1.00 89.12 104 ALA A CA 1
ATOM 835 C C . ALA A 1 104 ? -8.323 12.795 13.801 1.00 89.12 104 ALA A C 1
ATOM 837 O O . ALA A 1 104 ? -7.734 13.865 13.613 1.00 89.12 104 ALA A O 1
ATOM 838 N N . ASN A 1 105 ? -9.660 12.717 13.767 1.00 89.69 105 ASN A N 1
ATOM 839 C CA . ASN A 1 105 ? -10.576 13.792 13.369 1.00 89.69 105 ASN A CA 1
ATOM 840 C C . ASN A 1 105 ? -10.317 14.336 11.942 1.00 89.69 105 ASN A C 1
ATOM 842 O O . ASN A 1 105 ? -10.448 15.532 11.664 1.00 89.69 105 ASN A O 1
ATOM 846 N N . ARG A 1 106 ? -9.931 13.460 11.011 1.00 88.88 106 ARG A N 1
ATOM 847 C CA . ARG A 1 106 ? -9.771 13.769 9.583 1.00 88.88 106 ARG A CA 1
ATOM 848 C C . ARG A 1 106 ? -10.830 13.033 8.769 1.00 88.88 106 ARG A C 1
ATOM 850 O O . ARG A 1 106 ? -11.318 11.992 9.187 1.00 88.88 106 ARG A O 1
ATOM 857 N N . ASN A 1 107 ? -11.200 13.581 7.612 1.00 90.12 107 ASN A N 1
ATOM 858 C CA . ASN A 1 107 ? -12.078 12.865 6.685 1.00 90.12 107 ASN A CA 1
ATOM 859 C C . ASN A 1 107 ? -11.332 11.654 6.076 1.00 90.12 107 ASN A C 1
ATOM 861 O O . ASN A 1 107 ? -10.107 11.679 5.945 1.00 90.12 107 ASN A O 1
ATOM 865 N N . GLY A 1 108 ? -12.055 10.592 5.710 1.00 85.12 108 GLY A N 1
ATOM 866 C CA . GLY A 1 108 ? -11.448 9.395 5.108 1.00 85.12 108 GLY A CA 1
ATOM 867 C C . GLY A 1 108 ? -10.727 9.664 3.780 1.00 85.12 108 GLY A C 1
ATOM 868 O O . GLY A 1 108 ? -9.772 8.973 3.443 1.00 85.12 108 GLY A O 1
ATOM 869 N N . TRP A 1 109 ? -11.100 10.731 3.067 1.00 89.12 109 TRP A N 1
ATOM 870 C CA . TRP A 1 109 ? -10.497 11.118 1.789 1.00 89.12 109 TRP A CA 1
ATOM 871 C C . TRP A 1 109 ? -9.023 11.533 1.881 1.00 89.12 109 TRP A C 1
ATOM 873 O O . TRP A 1 109 ? -8.321 11.446 0.875 1.00 89.12 109 TRP A O 1
ATOM 883 N N . TRP A 1 110 ? -8.508 11.885 3.067 1.00 89.56 110 TRP A N 1
ATOM 884 C CA . TRP A 1 110 ? -7.064 12.094 3.273 1.00 89.56 110 TRP A CA 1
ATOM 885 C C . TRP A 1 110 ? -6.219 10.863 2.909 1.00 89.56 110 TRP A C 1
ATOM 887 O O . TRP A 1 110 ? -5.042 11.011 2.588 1.00 89.56 110 TRP A O 1
ATOM 897 N N . PHE A 1 111 ? -6.820 9.670 2.884 1.00 89.50 111 PHE A N 1
ATOM 898 C CA . PHE A 1 111 ? -6.217 8.451 2.346 1.00 89.50 111 PHE A CA 1
ATOM 899 C C . PHE A 1 111 ? -5.687 8.641 0.915 1.00 89.50 111 PHE A C 1
ATOM 901 O O . PHE A 1 111 ? -4.577 8.212 0.598 1.00 89.50 111 PHE A O 1
ATOM 908 N N . LEU A 1 112 ? -6.449 9.332 0.059 1.00 89.69 112 LEU A N 1
ATOM 909 C CA . LEU A 1 112 ? -6.092 9.523 -1.347 1.00 89.69 112 LEU A CA 1
ATOM 910 C C . LEU A 1 112 ? -4.840 10.372 -1.538 1.00 89.69 112 LEU A C 1
ATOM 912 O O . LEU A 1 112 ? -4.156 10.195 -2.538 1.00 89.69 112 LEU A O 1
ATOM 916 N N . LEU A 1 113 ? -4.513 11.262 -0.599 1.00 88.62 113 LEU A N 1
ATOM 917 C CA . LEU A 1 113 ? -3.323 12.105 -0.712 1.00 88.62 113 LEU A CA 1
ATOM 918 C C . LEU A 1 113 ? -2.051 11.247 -0.719 1.00 88.62 113 LEU A C 1
ATOM 920 O O . LEU A 1 113 ? -1.165 11.455 -1.544 1.00 88.62 113 LEU A O 1
ATOM 924 N N . GLY A 1 114 ? -1.999 10.226 0.139 1.00 85.62 114 GLY A N 1
ATOM 925 C CA . GLY A 1 114 ? -0.951 9.210 0.079 1.00 85.62 114 GLY A CA 1
ATOM 926 C C . GLY A 1 114 ? -1.059 8.366 -1.191 1.00 85.62 114 GLY A C 1
ATOM 927 O O . GLY A 1 114 ? -0.078 8.199 -1.915 1.00 85.62 114 GLY A O 1
ATOM 928 N N . GLN A 1 115 ? -2.256 7.871 -1.511 1.00 91.88 115 GLN A N 1
ATOM 929 C CA . GLN A 1 115 ? -2.409 6.929 -2.623 1.00 91.88 115 GLN A CA 1
ATOM 930 C C . GLN A 1 115 ? -2.212 7.522 -4.014 1.00 91.88 115 GLN A C 1
ATOM 932 O O . GLN A 1 115 ? -1.801 6.791 -4.908 1.00 91.88 115 GLN A O 1
ATOM 937 N N . ALA A 1 116 ? -2.402 8.826 -4.203 1.00 92.19 116 ALA A N 1
ATOM 938 C CA . ALA A 1 116 ? -2.102 9.496 -5.462 1.00 92.19 116 ALA A CA 1
ATOM 939 C C . ALA A 1 116 ? -0.634 9.290 -5.877 1.00 92.19 116 ALA A C 1
ATOM 941 O O . ALA A 1 116 ? -0.360 8.986 -7.037 1.00 92.19 116 ALA A O 1
ATOM 942 N N . GLY A 1 117 ? 0.301 9.366 -4.922 1.00 92.56 117 GLY A N 1
ATOM 943 C CA . GLY A 1 117 ? 1.720 9.105 -5.179 1.00 92.56 117 GLY A CA 1
ATOM 944 C C . GLY A 1 117 ? 2.000 7.656 -5.588 1.00 92.56 117 GLY A C 1
ATOM 945 O O . GLY A 1 117 ? 2.760 7.426 -6.525 1.00 92.56 117 GLY A O 1
ATOM 946 N N . ASN A 1 118 ? 1.336 6.686 -4.952 1.00 92.44 118 ASN A N 1
ATOM 947 C CA . ASN A 1 118 ? 1.477 5.266 -5.296 1.00 92.44 118 ASN A CA 1
ATOM 948 C C . ASN A 1 118 ? 0.871 4.932 -6.665 1.00 92.44 118 ASN A C 1
ATOM 950 O O . ASN A 1 118 ? 1.460 4.163 -7.419 1.00 92.44 118 ASN A O 1
ATOM 954 N N . ILE A 1 119 ? -0.274 5.529 -7.010 1.00 93.44 119 ILE A N 1
ATOM 955 C CA . ILE A 1 119 ? -0.905 5.364 -8.327 1.00 93.44 119 ILE A CA 1
ATOM 956 C C . ILE A 1 119 ? -0.002 5.946 -9.419 1.00 93.44 119 ILE A C 1
ATOM 958 O O . ILE A 1 119 ? 0.212 5.296 -10.440 1.00 93.44 119 ILE A O 1
ATOM 962 N N . LEU A 1 120 ? 0.573 7.135 -9.194 1.00 93.56 120 LEU A N 1
ATOM 963 C CA . LEU A 1 120 ? 1.512 7.732 -10.142 1.00 93.56 120 LEU A CA 1
ATOM 964 C C . LEU A 1 120 ? 2.774 6.875 -10.295 1.00 93.56 120 LEU A C 1
ATOM 966 O O . LEU A 1 120 ? 3.192 6.606 -11.416 1.00 93.56 120 LEU A O 1
ATOM 970 N N . ALA A 1 121 ? 3.351 6.392 -9.192 1.00 93.56 121 ALA A N 1
ATOM 971 C CA . ALA A 1 121 ? 4.505 5.500 -9.244 1.00 93.56 121 ALA A CA 1
ATOM 972 C C . ALA A 1 121 ? 4.204 4.201 -10.010 1.00 93.56 121 ALA A C 1
ATOM 974 O O . ALA A 1 121 ? 5.014 3.776 -10.830 1.00 93.56 121 ALA A O 1
ATOM 975 N N . LEU A 1 122 ? 3.024 3.606 -9.805 1.00 92.19 122 LEU A N 1
ATOM 976 C CA . LEU A 1 122 ? 2.586 2.420 -10.541 1.00 92.19 122 LEU A CA 1
ATOM 977 C C . LEU A 1 122 ? 2.423 2.700 -12.042 1.00 92.19 122 LEU A C 1
ATOM 979 O O . LEU A 1 122 ? 2.841 1.884 -12.860 1.00 92.19 122 LEU A O 1
ATOM 983 N N . ALA A 1 123 ? 1.864 3.854 -12.416 1.00 94.00 123 ALA A N 1
ATOM 984 C CA . ALA A 1 123 ? 1.748 4.261 -13.816 1.00 94.00 123 ALA A CA 1
ATOM 985 C C . ALA A 1 123 ? 3.128 4.428 -14.478 1.00 94.00 123 ALA A C 1
ATOM 987 O O . ALA A 1 123 ? 3.328 3.975 -15.603 1.00 94.00 123 ALA A O 1
ATOM 988 N N . LEU A 1 124 ? 4.102 5.008 -13.767 1.00 94.31 124 LEU A N 1
ATOM 989 C CA . LEU A 1 124 ? 5.484 5.107 -14.246 1.00 94.31 124 LEU A CA 1
ATOM 990 C C . LEU A 1 124 ? 6.128 3.725 -14.412 1.00 94.31 124 LEU A C 1
ATOM 992 O O . LEU A 1 124 ? 6.735 3.464 -15.446 1.00 94.31 124 LEU A O 1
ATOM 996 N N . LEU A 1 125 ? 5.946 2.812 -13.451 1.00 92.81 125 LEU A N 1
ATOM 997 C CA . LEU A 1 125 ? 6.428 1.430 -13.572 1.00 92.81 125 LEU A CA 1
ATOM 998 C C . LEU A 1 125 ? 5.805 0.699 -14.766 1.00 92.81 125 LEU A C 1
ATOM 1000 O O . LEU A 1 125 ? 6.494 -0.062 -15.443 1.00 92.81 125 LEU A O 1
ATOM 1004 N N . PHE A 1 126 ? 4.530 0.950 -15.063 1.00 93.69 126 PHE A N 1
ATOM 1005 C CA . PHE A 1 126 ? 3.868 0.391 -16.239 1.00 93.69 126 PHE A CA 1
ATOM 1006 C C . PHE A 1 126 ? 4.490 0.904 -17.547 1.00 93.69 126 PHE A C 1
ATOM 1008 O O . PHE A 1 126 ? 4.787 0.105 -18.435 1.00 93.69 126 PHE A O 1
ATOM 1015 N N . VAL A 1 127 ? 4.774 2.210 -17.644 1.00 94.25 127 VAL A N 1
ATOM 1016 C CA . VAL A 1 127 ? 5.499 2.801 -18.787 1.00 94.25 127 VAL A CA 1
ATOM 1017 C C . VAL A 1 127 ? 6.893 2.187 -18.932 1.00 94.25 127 VAL A C 1
ATOM 1019 O O . VAL A 1 127 ? 7.301 1.854 -20.043 1.00 94.25 127 VAL A O 1
ATOM 1022 N N . ILE A 1 128 ? 7.603 1.975 -17.820 1.00 93.88 128 ILE A N 1
ATOM 1023 C CA . ILE A 1 128 ? 8.916 1.320 -17.829 1.00 93.88 128 ILE A CA 1
ATOM 1024 C C . ILE A 1 128 ? 8.802 -0.119 -18.333 1.00 93.88 128 ILE A C 1
ATOM 1026 O O . ILE A 1 128 ? 9.587 -0.523 -19.186 1.00 93.88 128 ILE A O 1
ATOM 1030 N N . GLY A 1 129 ? 7.805 -0.877 -17.869 1.00 92.38 129 GLY A N 1
ATOM 1031 C CA . GLY A 1 129 ? 7.549 -2.241 -18.332 1.00 92.38 129 GLY A CA 1
ATOM 1032 C C . GLY A 1 129 ? 7.308 -2.318 -19.842 1.00 92.38 129 GLY A C 1
ATOM 1033 O O . GLY A 1 129 ? 7.896 -3.164 -20.514 1.00 92.38 129 GLY A O 1
ATOM 1034 N N . ILE A 1 130 ? 6.518 -1.390 -20.394 1.00 93.38 130 ILE A N 1
ATOM 1035 C CA . ILE A 1 130 ? 6.318 -1.270 -21.848 1.00 93.38 130 ILE A CA 1
ATOM 1036 C C . ILE A 1 130 ? 7.638 -0.926 -22.549 1.00 93.38 130 ILE A C 1
ATOM 1038 O O . ILE A 1 130 ? 7.970 -1.535 -23.562 1.00 93.38 130 ILE A O 1
ATOM 1042 N N . GLY A 1 131 ? 8.416 0.016 -22.011 1.00 90.19 131 GLY A N 1
ATOM 1043 C CA . GLY A 1 131 ? 9.697 0.405 -22.597 1.00 90.19 131 GLY A CA 1
ATOM 1044 C C . GLY A 1 131 ? 10.715 -0.739 -22.640 1.00 90.19 131 GLY A C 1
ATOM 1045 O O . GLY A 1 131 ? 11.375 -0.940 -23.659 1.00 90.19 131 GLY A O 1
ATOM 1046 N N . LEU A 1 132 ? 10.796 -1.540 -21.574 1.00 90.50 132 LEU A N 1
ATOM 1047 C CA . LEU A 1 132 ? 11.631 -2.743 -21.529 1.00 90.50 132 LEU A CA 1
ATOM 1048 C C . LEU A 1 132 ? 11.171 -3.794 -22.548 1.00 90.50 132 LEU A C 1
ATOM 1050 O O . LEU A 1 132 ? 12.005 -4.402 -23.218 1.00 90.50 132 LEU A O 1
ATOM 1054 N N . LEU A 1 133 ? 9.858 -3.960 -22.725 1.00 90.38 133 LEU A N 1
ATOM 1055 C CA . LEU A 1 133 ? 9.293 -4.846 -23.741 1.00 90.38 133 LEU A CA 1
ATOM 1056 C C . LEU A 1 133 ? 9.641 -4.374 -25.164 1.00 90.38 133 LEU A C 1
ATOM 1058 O O . LEU A 1 133 ? 10.002 -5.197 -26.001 1.00 90.38 133 LEU A O 1
ATOM 1062 N N . CYS A 1 134 ? 9.633 -3.065 -25.431 1.00 86.81 134 CYS A N 1
ATOM 1063 C CA . CYS A 1 134 ? 10.086 -2.510 -26.710 1.00 86.81 134 CYS A CA 1
ATOM 1064 C C . CYS A 1 134 ? 11.570 -2.802 -26.985 1.00 86.81 134 CYS A C 1
ATOM 1066 O O . CYS A 1 134 ? 11.905 -3.196 -28.102 1.00 86.81 134 CYS A O 1
ATOM 1068 N N . ILE A 1 135 ? 12.448 -2.662 -25.981 1.00 85.38 135 ILE A N 1
ATOM 1069 C CA . ILE A 1 135 ? 13.868 -3.043 -26.110 1.00 85.38 135 ILE A CA 1
ATOM 1070 C C . ILE A 1 135 ? 13.970 -4.529 -26.441 1.00 85.38 135 ILE A C 1
ATOM 1072 O O . ILE A 1 135 ? 14.644 -4.895 -27.398 1.00 85.38 135 ILE A O 1
ATOM 1076 N N . GLN A 1 136 ? 13.271 -5.384 -25.693 1.00 85.44 136 GLN A N 1
ATOM 1077 C CA . GLN A 1 136 ? 13.308 -6.828 -25.904 1.00 85.44 136 GLN A CA 1
ATOM 1078 C C . GLN A 1 136 ? 12.802 -7.232 -27.298 1.00 85.44 136 GLN A C 1
ATOM 1080 O O . GLN A 1 136 ? 13.388 -8.107 -27.927 1.00 85.44 136 GLN A O 1
ATOM 1085 N N . ILE A 1 137 ? 11.757 -6.584 -27.816 1.00 86.31 137 ILE A N 1
ATOM 1086 C CA . ILE A 1 137 ? 11.268 -6.830 -29.180 1.00 86.31 137 ILE A CA 1
ATOM 1087 C C . ILE A 1 137 ? 12.285 -6.358 -30.222 1.00 86.31 137 ILE A C 1
ATOM 1089 O O . ILE A 1 137 ? 12.557 -7.093 -31.169 1.00 86.31 137 ILE A O 1
ATOM 1093 N N . GLY A 1 138 ? 12.875 -5.171 -30.046 1.00 79.88 138 GLY A N 1
ATOM 1094 C CA . GLY A 1 138 ? 13.930 -4.668 -30.929 1.00 79.88 138 GLY A CA 1
ATOM 1095 C C . GLY A 1 138 ? 15.129 -5.618 -30.998 1.00 79.88 138 GLY A C 1
ATOM 1096 O O . GLY A 1 138 ? 15.629 -5.890 -32.085 1.00 79.88 138 GLY A O 1
ATOM 1097 N N . MET A 1 139 ? 15.508 -6.205 -29.858 1.00 78.75 139 MET A N 1
ATOM 1098 C CA . MET A 1 139 ? 16.553 -7.233 -29.762 1.00 78.75 139 MET A CA 1
ATOM 1099 C C . MET A 1 139 ? 16.241 -8.513 -30.542 1.00 78.75 139 MET A C 1
ATOM 1101 O O . MET A 1 139 ? 17.159 -9.185 -30.999 1.00 78.75 139 MET A O 1
ATOM 1105 N N . ILE A 1 140 ? 14.962 -8.877 -30.665 1.00 81.31 140 ILE A N 1
ATOM 1106 C CA . ILE A 1 140 ? 14.523 -10.100 -31.352 1.00 81.31 140 ILE A CA 1
ATOM 1107 C C . ILE A 1 140 ? 14.331 -9.855 -32.859 1.00 81.31 140 ILE A C 1
ATOM 1109 O O . ILE A 1 140 ? 14.622 -10.739 -33.660 1.00 81.31 140 ILE A O 1
ATOM 1113 N N . MET A 1 141 ? 13.836 -8.676 -33.254 1.00 79.88 141 MET A N 1
ATOM 1114 C CA . MET A 1 141 ? 13.486 -8.347 -34.645 1.00 79.88 141 MET A CA 1
ATOM 1115 C C . MET A 1 141 ? 14.680 -7.909 -35.512 1.00 79.88 141 MET A C 1
ATOM 1117 O O . MET A 1 141 ? 14.620 -8.048 -36.734 1.00 79.88 141 MET A O 1
ATOM 1121 N N . VAL A 1 142 ? 15.753 -7.361 -34.927 1.00 76.12 142 VAL A N 1
ATOM 1122 C CA . VAL A 1 142 ? 16.925 -6.877 -35.681 1.00 76.12 142 VAL A CA 1
ATOM 1123 C C . VAL A 1 142 ? 17.909 -8.029 -35.923 1.00 76.12 142 VAL A C 1
ATOM 1125 O O . VAL A 1 142 ? 18.689 -8.409 -35.057 1.00 76.12 142 VAL A O 1
ATOM 1128 N N . ILE A 1 143 ? 17.848 -8.596 -37.129 1.00 60.94 143 ILE A N 1
ATOM 1129 C CA . ILE A 1 143 ? 18.792 -9.582 -37.676 1.00 60.94 143 ILE A CA 1
ATOM 1130 C C . ILE A 1 143 ? 19.819 -8.777 -38.497 1.00 60.94 143 ILE A C 1
ATOM 1132 O O . ILE A 1 143 ? 19.599 -8.554 -39.688 1.00 60.94 143 ILE A O 1
ATOM 1136 N N . PRO A 1 144 ? 20.825 -8.159 -37.851 1.00 65.69 144 PRO A N 1
ATOM 1137 C CA . PRO A 1 144 ? 22.059 -8.828 -37.424 1.00 65.69 144 PRO A CA 1
ATOM 1138 C C . PRO A 1 144 ? 22.344 -8.629 -35.922 1.00 65.69 144 PRO A C 1
ATOM 1140 O O . PRO A 1 144 ? 22.027 -7.586 -35.362 1.00 65.69 144 PRO A O 1
ATOM 1143 N N . HIS A 1 145 ? 22.973 -9.619 -35.272 1.00 68.62 145 HIS A N 1
ATOM 1144 C CA . HIS A 1 145 ? 23.242 -9.667 -33.821 1.00 68.62 145 HIS A CA 1
ATOM 1145 C C . HIS A 1 145 ? 24.314 -8.675 -33.319 1.00 68.62 145 HIS A C 1
ATOM 1147 O O . HIS A 1 145 ? 25.187 -9.042 -32.530 1.00 68.62 145 HIS A O 1
ATOM 1153 N N . GLU A 1 146 ? 24.271 -7.418 -33.746 1.00 71.50 146 GLU A N 1
ATOM 1154 C CA . GLU A 1 146 ? 25.013 -6.375 -33.047 1.00 71.50 146 GLU A CA 1
ATOM 1155 C C . GLU A 1 146 ? 24.228 -6.002 -31.781 1.00 71.50 146 GLU A C 1
ATOM 1157 O O . GLU A 1 146 ? 23.054 -5.628 -31.875 1.00 71.50 146 GLU A O 1
ATOM 1162 N N . PRO A 1 147 ? 24.812 -6.145 -30.576 1.00 69.25 147 PRO A N 1
ATOM 1163 C CA . PRO A 1 147 ? 24.131 -5.733 -29.361 1.00 69.25 147 PRO A CA 1
ATOM 1164 C C . PRO A 1 147 ? 23.854 -4.226 -29.448 1.00 69.25 147 PRO A C 1
ATOM 1166 O O . PRO A 1 147 ? 24.754 -3.459 -29.802 1.00 69.25 147 PRO A O 1
ATOM 1169 N N . PRO A 1 148 ? 22.635 -3.767 -29.124 1.00 72.69 148 PRO A N 1
ATOM 1170 C CA . PRO A 1 148 ? 22.337 -2.354 -29.114 1.00 72.69 148 PRO A CA 1
ATOM 1171 C C . PRO A 1 148 ? 23.243 -1.685 -28.093 1.00 72.69 148 PRO A C 1
ATOM 1173 O O . PRO A 1 148 ? 23.485 -2.202 -27.000 1.00 72.69 148 PRO A O 1
ATOM 1176 N N . ASN A 1 149 ? 23.726 -0.504 -28.447 1.00 78.12 149 ASN A N 1
ATOM 1177 C CA . ASN A 1 149 ? 24.454 0.321 -27.507 1.00 78.12 149 ASN A CA 1
ATOM 1178 C C . ASN A 1 149 ? 23.464 0.896 -26.479 1.00 78.12 149 ASN A C 1
ATOM 1180 O O . ASN A 1 149 ? 22.764 1.875 -26.745 1.00 78.12 149 ASN A O 1
ATOM 1184 N N . ILE A 1 150 ? 23.363 0.235 -25.324 1.00 81.75 150 ILE A N 1
ATOM 1185 C CA . ILE A 1 150 ? 22.515 0.649 -24.204 1.00 81.75 150 ILE A CA 1
ATOM 1186 C C . ILE A 1 150 ? 23.338 1.559 -23.287 1.00 81.75 150 ILE A C 1
ATOM 1188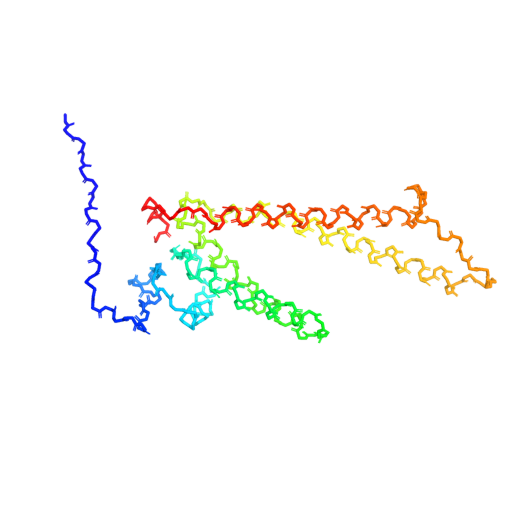 O O . ILE A 1 150 ? 24.016 1.097 -22.371 1.00 81.75 150 ILE A O 1
ATOM 1192 N N . ASP A 1 151 ? 23.270 2.865 -23.524 1.00 86.06 151 ASP A N 1
ATOM 1193 C CA . ASP A 1 151 ? 23.938 3.855 -22.678 1.00 86.06 151 ASP A CA 1
ATOM 1194 C C . ASP A 1 151 ? 23.004 4.348 -21.564 1.00 86.06 151 ASP A C 1
ATOM 1196 O O . ASP A 1 151 ? 22.090 5.128 -21.812 1.00 86.06 151 ASP A O 1
ATOM 1200 N N . PHE A 1 152 ? 23.233 3.916 -20.324 1.00 85.88 152 PHE A N 1
ATOM 1201 C CA . PHE A 1 152 ? 22.463 4.362 -19.155 1.00 85.88 152 PHE A CA 1
ATOM 1202 C C . PHE A 1 152 ? 22.895 5.727 -18.597 1.00 85.88 152 PHE A C 1
ATOM 1204 O O . PHE A 1 152 ? 22.175 6.295 -17.777 1.00 85.88 152 PHE A O 1
ATOM 1211 N N . HIS A 1 153 ? 24.060 6.246 -18.995 1.00 89.25 153 HIS A N 1
ATOM 1212 C CA . HIS A 1 153 ? 24.604 7.498 -18.462 1.00 89.25 153 HIS A CA 1
ATOM 1213 C C . HIS A 1 153 ? 24.071 8.712 -19.216 1.00 89.25 153 HIS A C 1
ATOM 1215 O O . HIS A 1 153 ? 23.909 9.781 -18.627 1.00 89.25 153 HIS A O 1
ATOM 1221 N N . ASN A 1 154 ? 23.780 8.558 -20.508 1.00 91.94 154 ASN A N 1
ATOM 1222 C CA . ASN A 1 154 ? 23.153 9.610 -21.290 1.00 91.94 154 ASN A CA 1
ATOM 1223 C C . ASN A 1 154 ? 21.657 9.734 -20.929 1.00 91.94 154 ASN A C 1
ATOM 1225 O O . ASN A 1 154 ? 20.880 8.836 -21.254 1.00 91.94 154 ASN A O 1
ATOM 1229 N N . PRO A 1 155 ? 21.208 10.850 -20.322 1.00 89.75 155 PRO A N 1
ATOM 1230 C CA . PRO A 1 155 ? 19.816 11.019 -19.896 1.00 89.75 155 PRO A CA 1
ATOM 1231 C C . PRO A 1 155 ? 18.827 11.097 -21.067 1.00 89.75 155 PRO A C 1
ATOM 1233 O O . PRO A 1 155 ? 17.631 10.885 -20.878 1.00 89.75 155 PRO A O 1
ATOM 1236 N N . ASN A 1 156 ? 19.320 11.390 -22.272 1.00 90.38 156 ASN A N 1
ATOM 1237 C CA . ASN A 1 156 ? 18.513 11.487 -23.484 1.00 90.38 156 ASN A CA 1
ATOM 1238 C C . ASN A 1 156 ? 18.448 10.159 -24.253 1.00 90.38 156 ASN A C 1
ATOM 1240 O O . ASN A 1 156 ? 17.733 10.069 -25.250 1.00 90.38 156 ASN A O 1
ATOM 1244 N N . SER A 1 157 ? 19.202 9.136 -23.837 1.00 89.94 157 SER A N 1
ATOM 1245 C CA . SER A 1 157 ? 19.070 7.804 -24.421 1.00 89.94 157 SER A CA 1
ATOM 1246 C C . SER A 1 157 ? 17.775 7.152 -23.933 1.00 89.94 157 SER A C 1
ATOM 1248 O O . SER A 1 157 ? 17.281 7.439 -22.841 1.00 89.94 157 SER A O 1
ATOM 1250 N N . PHE A 1 158 ? 17.240 6.215 -24.714 1.00 86.44 158 PHE A N 1
ATOM 1251 C CA . PHE A 1 158 ? 16.045 5.473 -24.315 1.00 86.44 158 PHE A CA 1
ATOM 1252 C C . PHE A 1 158 ? 16.236 4.752 -22.966 1.00 86.44 158 PHE A C 1
ATOM 1254 O O . PHE A 1 158 ? 15.369 4.803 -22.097 1.00 86.44 158 PHE A O 1
ATOM 1261 N N . ALA A 1 159 ? 17.406 4.144 -22.749 1.00 87.38 159 ALA A N 1
ATOM 1262 C CA . ALA A 1 159 ? 17.744 3.455 -21.506 1.00 87.38 159 ALA A CA 1
ATOM 1263 C C . ALA A 1 159 ? 17.921 4.412 -20.313 1.00 87.38 159 ALA A C 1
ATOM 1265 O O . ALA A 1 159 ? 17.458 4.114 -19.211 1.00 87.38 159 ALA A O 1
ATOM 1266 N N . GLY A 1 160 ? 18.537 5.576 -20.537 1.00 89.56 160 GLY A N 1
ATOM 1267 C CA . GLY A 1 160 ? 18.692 6.628 -19.535 1.00 89.56 160 GLY A CA 1
ATOM 1268 C C . GLY A 1 160 ? 17.349 7.220 -19.107 1.00 89.56 160 GLY A C 1
ATOM 1269 O O . GLY A 1 160 ? 17.104 7.382 -17.912 1.00 89.56 160 GLY A O 1
ATOM 1270 N N . MET A 1 161 ? 16.427 7.441 -20.050 1.00 91.38 161 MET A N 1
ATOM 1271 C CA . MET A 1 161 ? 15.061 7.878 -19.739 1.00 91.38 161 MET A CA 1
ATOM 1272 C C . MET A 1 161 ? 14.327 6.867 -18.849 1.00 91.38 161 MET A C 1
ATOM 1274 O O . MET A 1 161 ? 13.731 7.258 -17.845 1.00 91.38 161 MET A O 1
ATOM 1278 N N . LEU A 1 162 ? 14.406 5.565 -19.157 1.00 93.31 162 LEU A N 1
ATOM 1279 C CA . LEU A 1 162 ? 13.806 4.520 -18.317 1.00 93.31 162 LEU A CA 1
ATOM 1280 C C . LEU A 1 162 ? 14.396 4.506 -16.901 1.00 93.31 162 LEU A C 1
ATOM 1282 O O . LEU A 1 162 ? 13.654 4.359 -15.929 1.00 93.31 162 LEU A O 1
ATOM 1286 N N . LEU A 1 163 ? 15.710 4.706 -16.771 1.00 92.69 163 LEU A N 1
ATOM 1287 C CA . LEU A 1 163 ? 16.390 4.765 -15.479 1.00 92.69 163 LEU A CA 1
ATOM 1288 C C . LEU A 1 163 ? 15.962 5.991 -14.651 1.00 92.69 163 LEU A C 1
ATOM 1290 O O . LEU A 1 163 ? 15.721 5.873 -13.449 1.00 92.69 163 LEU A O 1
ATOM 1294 N N . ILE A 1 164 ? 15.798 7.157 -15.282 1.00 93.06 164 ILE A N 1
ATOM 1295 C CA . ILE A 1 164 ? 15.276 8.364 -14.621 1.00 93.06 164 ILE A CA 1
ATOM 1296 C C . ILE A 1 164 ? 13.845 8.129 -14.126 1.00 93.06 164 ILE A C 1
ATOM 1298 O O . ILE A 1 164 ? 13.534 8.445 -12.976 1.00 93.06 164 ILE A O 1
ATOM 1302 N N . LEU A 1 165 ? 12.979 7.536 -14.956 1.00 94.31 165 LEU A N 1
ATOM 1303 C CA . LEU A 1 165 ? 11.606 7.200 -14.567 1.00 94.31 165 LEU A CA 1
ATOM 1304 C C . LEU A 1 165 ? 11.575 6.184 -13.420 1.00 94.31 165 LEU A C 1
ATOM 1306 O O . LEU A 1 165 ? 10.733 6.296 -12.528 1.00 94.31 165 LEU A O 1
ATOM 1310 N N . PHE A 1 166 ? 12.508 5.231 -13.404 1.00 94.81 166 PHE A N 1
ATOM 1311 C CA . PHE A 1 166 ? 12.646 4.271 -12.315 1.00 94.81 166 PHE A CA 1
ATOM 1312 C C . PHE A 1 166 ? 12.964 4.976 -10.992 1.00 94.81 166 PHE A C 1
ATOM 1314 O O . PHE A 1 166 ? 12.227 4.807 -10.019 1.00 94.81 166 PHE A O 1
ATOM 1321 N N . TYR A 1 167 ? 13.983 5.838 -10.958 1.00 94.31 167 TYR A N 1
ATOM 1322 C CA . TYR A 1 167 ? 14.311 6.607 -9.754 1.00 94.31 167 TYR A CA 1
ATOM 1323 C C . TYR A 1 167 ? 13.191 7.564 -9.337 1.00 94.31 167 TYR A C 1
ATOM 1325 O O . TYR A 1 167 ? 12.892 7.671 -8.146 1.00 94.31 167 TYR A O 1
ATOM 1333 N N . ALA A 1 168 ? 12.520 8.207 -10.296 1.00 94.56 168 ALA A N 1
ATOM 1334 C CA . ALA A 1 168 ? 11.351 9.034 -10.020 1.00 94.56 168 ALA A CA 1
ATOM 1335 C C . ALA A 1 168 ? 10.227 8.207 -9.372 1.00 94.56 168 ALA A C 1
ATOM 1337 O O . ALA A 1 168 ? 9.654 8.632 -8.370 1.00 94.56 168 ALA A O 1
ATOM 1338 N N . SER A 1 169 ? 9.953 7.000 -9.880 1.00 94.75 169 SER A N 1
ATOM 1339 C CA . SER A 1 169 ? 8.944 6.102 -9.308 1.00 94.75 169 SER A CA 1
ATOM 1340 C C . SER A 1 169 ? 9.285 5.687 -7.869 1.00 94.75 169 SER A C 1
ATOM 1342 O O . SER A 1 169 ? 8.420 5.760 -6.996 1.00 94.75 169 SER A O 1
ATOM 1344 N N . LEU A 1 170 ? 10.553 5.359 -7.580 1.00 94.00 170 LEU A N 1
ATOM 1345 C CA . LEU A 1 170 ? 11.016 5.028 -6.228 1.00 94.00 170 LEU A CA 1
ATOM 1346 C C . LEU A 1 170 ? 10.889 6.221 -5.273 1.00 94.00 170 LEU A C 1
ATOM 1348 O O . LEU A 1 170 ? 10.410 6.065 -4.147 1.00 94.00 170 LEU A O 1
ATOM 1352 N N . GLY A 1 171 ? 11.266 7.419 -5.729 1.00 94.56 171 GLY A N 1
ATOM 1353 C CA . GLY A 1 171 ? 11.112 8.656 -4.964 1.00 94.56 171 GLY A CA 1
ATOM 1354 C C . GLY A 1 171 ? 9.650 8.946 -4.620 1.00 94.56 171 GLY A C 1
ATOM 1355 O O . GLY A 1 171 ? 9.332 9.255 -3.471 1.00 94.56 171 GLY A O 1
ATOM 1356 N N . MET A 1 172 ? 8.743 8.768 -5.584 1.00 93.38 172 MET A N 1
ATOM 1357 C CA . MET A 1 172 ? 7.302 8.954 -5.390 1.00 93.38 172 MET A CA 1
ATOM 1358 C C . MET A 1 172 ? 6.711 7.978 -4.365 1.00 93.38 172 MET A C 1
ATOM 1360 O O . MET A 1 172 ? 5.934 8.401 -3.505 1.00 93.38 172 MET A O 1
ATOM 1364 N N . VAL A 1 173 ? 7.103 6.698 -4.407 1.00 94.19 173 VAL A N 1
ATOM 1365 C CA . VAL A 1 173 ? 6.695 5.708 -3.393 1.00 94.19 173 VAL A CA 1
ATOM 1366 C C . VAL A 1 173 ? 7.215 6.116 -2.016 1.00 94.19 173 VAL A C 1
ATOM 1368 O O . VAL A 1 173 ? 6.451 6.128 -1.054 1.00 94.19 173 VAL A O 1
ATOM 1371 N N . GLY A 1 174 ? 8.486 6.513 -1.912 1.00 93.50 174 GLY A N 1
ATOM 1372 C CA . GLY A 1 174 ? 9.077 6.956 -0.648 1.00 93.50 174 GLY A CA 1
ATOM 1373 C C . GLY A 1 174 ? 8.320 8.132 -0.025 1.00 93.50 174 GLY A C 1
ATOM 1374 O O . GLY A 1 174 ? 7.916 8.066 1.137 1.00 93.50 174 GLY A O 1
ATOM 1375 N N .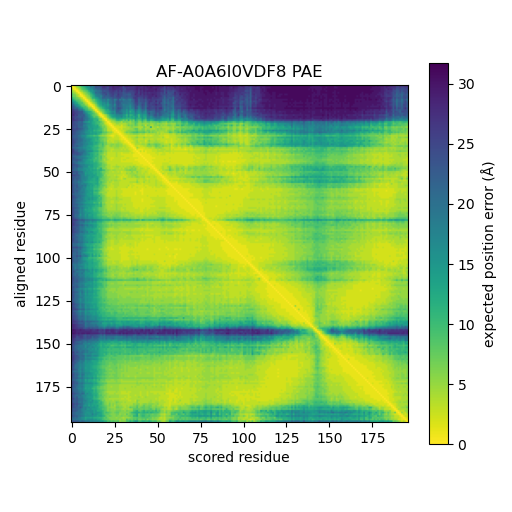 VAL A 1 175 ? 8.050 9.179 -0.810 1.00 94.38 175 VAL A N 1
ATOM 1376 C CA . VAL A 1 175 ? 7.272 10.346 -0.358 1.00 94.38 175 VAL A CA 1
ATOM 1377 C C . VAL A 1 175 ? 5.851 9.944 0.046 1.00 94.38 175 VAL A C 1
ATOM 1379 O O . VAL A 1 175 ? 5.377 10.354 1.107 1.00 94.38 175 VAL A O 1
ATOM 1382 N N . SER A 1 176 ? 5.179 9.103 -0.747 1.00 93.88 176 SER A N 1
ATOM 1383 C CA . SER A 1 176 ? 3.838 8.600 -0.423 1.00 93.88 176 SER A CA 1
ATOM 1384 C C . SER A 1 176 ? 3.806 7.849 0.912 1.00 93.88 176 SER A C 1
ATOM 1386 O O . SER A 1 176 ? 2.923 8.095 1.740 1.00 93.88 176 SER A O 1
ATOM 1388 N N . LEU A 1 177 ? 4.778 6.967 1.157 1.00 92.75 177 LEU A N 1
ATOM 1389 C CA . LEU A 1 177 ? 4.871 6.202 2.398 1.00 92.75 177 LEU A CA 1
ATOM 1390 C C . LEU A 1 177 ? 5.122 7.104 3.607 1.00 92.75 177 LEU A C 1
ATOM 1392 O O . LEU A 1 177 ? 4.511 6.888 4.653 1.00 92.75 177 LEU A O 1
ATOM 1396 N N . ILE A 1 178 ? 5.956 8.139 3.465 1.00 94.31 178 ILE A N 1
ATOM 1397 C CA . ILE A 1 178 ? 6.199 9.124 4.530 1.00 94.31 178 ILE A CA 1
ATOM 1398 C C . ILE A 1 178 ? 4.901 9.854 4.880 1.00 94.31 178 ILE A C 1
ATOM 1400 O O . ILE A 1 178 ? 4.528 9.918 6.051 1.00 94.31 178 ILE A O 1
ATOM 1404 N N . ILE A 1 179 ? 4.170 10.344 3.876 1.00 93.25 179 ILE A N 1
ATOM 1405 C CA . ILE A 1 179 ? 2.880 11.014 4.076 1.00 93.25 179 ILE A CA 1
ATOM 1406 C C . ILE A 1 179 ? 1.903 10.094 4.818 1.00 93.25 179 ILE A C 1
ATOM 1408 O O . ILE A 1 179 ? 1.295 10.501 5.809 1.00 93.25 179 ILE A O 1
ATOM 1412 N N . GLN A 1 180 ? 1.765 8.844 4.373 1.00 92.12 180 GLN A N 1
ATOM 1413 C CA . GLN A 1 180 ? 0.869 7.871 5.000 1.00 92.12 180 GLN A CA 1
ATOM 1414 C C . GLN A 1 180 ? 1.286 7.552 6.438 1.00 92.12 180 GLN A C 1
ATOM 1416 O O . GLN A 1 180 ? 0.448 7.564 7.342 1.00 92.12 180 GLN A O 1
ATOM 1421 N N . ALA A 1 181 ? 2.580 7.341 6.683 1.00 92.00 181 ALA A N 1
ATOM 1422 C CA . ALA A 1 181 ? 3.110 7.129 8.023 1.00 92.00 181 ALA A CA 1
ATOM 1423 C C . ALA A 1 181 ? 2.798 8.324 8.939 1.00 92.00 181 ALA A C 1
ATOM 1425 O O . ALA A 1 181 ? 2.296 8.132 10.049 1.00 92.00 181 ALA A O 1
ATOM 1426 N N . CYS A 1 182 ? 3.002 9.558 8.473 1.00 92.50 182 CYS A N 1
ATOM 1427 C CA . CYS A 1 182 ? 2.655 10.766 9.222 1.00 92.50 182 CYS A CA 1
ATOM 1428 C C . CYS A 1 182 ? 1.153 10.843 9.536 1.00 92.50 182 CYS A C 1
ATOM 1430 O O . CYS A 1 182 ? 0.779 11.125 10.674 1.00 92.50 182 CYS A O 1
ATOM 1432 N N . LEU A 1 183 ? 0.281 10.545 8.568 1.00 91.62 183 LEU A N 1
ATOM 1433 C CA . LEU A 1 183 ? -1.172 10.585 8.768 1.00 91.62 183 LEU A CA 1
ATOM 1434 C C . LEU A 1 183 ? -1.650 9.528 9.774 1.00 91.62 183 LEU A C 1
ATOM 1436 O O . LEU A 1 183 ? -2.435 9.835 10.674 1.00 91.62 183 LEU A O 1
ATOM 1440 N N . TYR A 1 184 ? -1.153 8.294 9.686 1.00 91.75 184 TYR A N 1
ATOM 1441 C CA . TYR A 1 184 ? -1.601 7.211 10.568 1.00 91.75 184 TYR A CA 1
ATOM 1442 C C . TYR A 1 184 ? -0.960 7.243 11.962 1.00 91.75 184 TYR A C 1
ATOM 1444 O O . TYR A 1 184 ? -1.510 6.673 12.917 1.00 91.75 184 TYR A O 1
ATOM 1452 N N . THR A 1 185 ? 0.152 7.963 12.130 1.00 92.50 185 THR A N 1
ATOM 1453 C CA . THR A 1 185 ? 0.765 8.244 13.439 1.00 92.50 185 THR A CA 1
ATOM 1454 C C . THR A 1 185 ? 0.169 9.454 14.160 1.00 92.50 185 THR A C 1
ATOM 1456 O O . THR A 1 185 ? 0.579 9.724 15.287 1.00 92.50 185 THR A O 1
ATOM 1459 N N . LEU A 1 186 ? -0.840 10.147 13.618 1.00 90.12 186 LEU A N 1
ATOM 1460 C CA . LEU A 1 186 ? -1.496 11.257 14.326 1.00 90.12 186 LEU A CA 1
ATOM 1461 C C . LEU A 1 186 ? -2.100 10.816 15.680 1.00 90.12 186 LEU A C 1
ATOM 1463 O O . LEU A 1 186 ? -2.506 9.661 15.846 1.00 90.12 186 LEU A O 1
ATOM 1467 N N . PRO A 1 187 ? -2.121 11.661 16.724 1.00 88.12 187 PRO A N 1
ATOM 1468 C CA . PRO A 1 187 ? -2.776 11.321 17.990 1.00 88.12 187 PRO A CA 1
ATOM 1469 C C . PRO A 1 187 ? -4.291 11.168 17.806 1.00 88.12 187 PRO A C 1
ATOM 1471 O O . PRO A 1 187 ? -4.900 11.860 16.992 1.00 88.12 187 PRO A O 1
ATOM 1474 N N . SER A 1 188 ? -4.889 10.249 18.564 1.00 85.12 188 SER A N 1
ATOM 1475 C CA . SER A 1 188 ? -6.343 10.066 18.613 1.00 85.12 188 SER A CA 1
ATOM 1476 C C . SER A 1 188 ? -6.997 11.280 19.272 1.00 85.12 188 SER A C 1
ATOM 1478 O O . SER A 1 188 ? -6.536 11.715 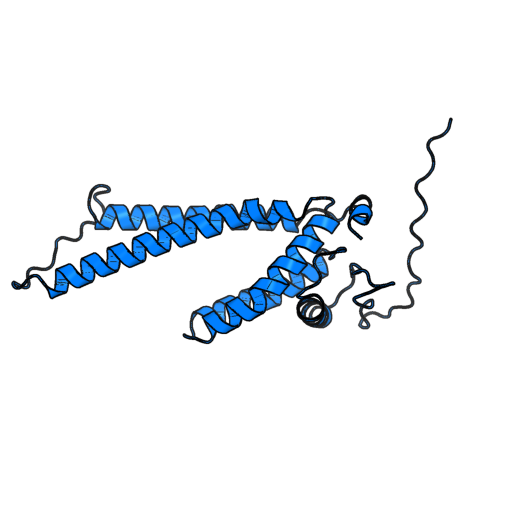20.332 1.00 85.12 188 SER A O 1
ATOM 1480 N N . LYS A 1 189 ? -8.072 11.812 18.683 1.00 87.81 189 LYS A N 1
ATOM 1481 C CA . LYS A 1 189 ? -8.803 12.973 19.216 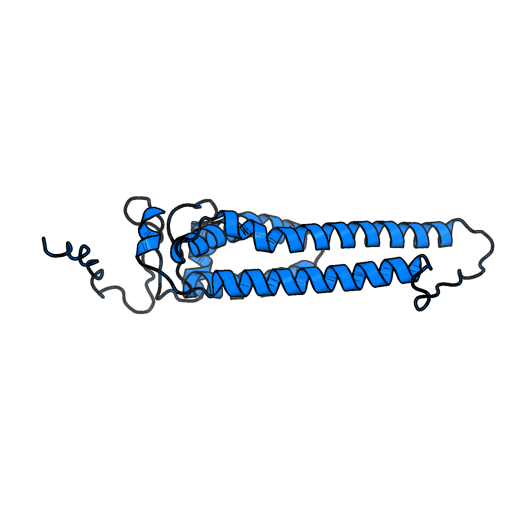1.00 87.81 189 LYS A CA 1
ATOM 1482 C C . LYS A 1 189 ? -10.239 12.592 19.590 1.00 87.81 189 LYS A C 1
ATOM 1484 O O . LYS A 1 189 ? -10.905 11.925 18.800 1.00 87.81 189 LYS A O 1
ATOM 1489 N N . PRO A 1 190 ? -10.770 13.066 20.735 1.00 80.88 190 PRO A N 1
ATOM 1490 C CA . PRO A 1 190 ? -12.147 12.766 21.142 1.00 80.88 190 PRO A CA 1
ATOM 1491 C C . PRO A 1 190 ? -13.192 13.346 20.173 1.00 80.88 190 PRO A C 1
ATOM 1493 O O . PRO A 1 190 ? -14.272 12.784 20.029 1.00 80.88 190 PRO A O 1
ATOM 1496 N N . GLU A 1 191 ? -12.848 14.420 19.459 1.00 82.44 191 GLU A N 1
ATOM 1497 C CA . GLU A 1 191 ? -13.669 15.057 18.417 1.00 82.44 191 GLU A CA 1
ATOM 1498 C C . GLU A 1 191 ? -13.984 14.134 17.229 1.00 82.44 191 GLU A C 1
ATOM 1500 O O . GLU A 1 191 ? -14.947 14.368 16.502 1.00 82.44 191 GLU A O 1
ATOM 1505 N N . GLY A 1 192 ? -13.193 13.073 17.029 1.00 76.94 192 GLY A N 1
ATOM 1506 C CA . GLY A 1 192 ? -13.435 12.080 15.984 1.00 76.94 192 GLY A CA 1
ATOM 1507 C C . GLY A 1 192 ? -14.747 11.307 16.160 1.00 76.94 192 GLY A C 1
ATOM 1508 O O . GLY A 1 192 ? -15.209 10.693 15.206 1.00 76.94 192 GLY A O 1
ATOM 1509 N N . ALA A 1 193 ? -15.382 11.370 17.337 1.00 77.44 193 ALA A N 1
ATOM 1510 C CA . ALA A 1 193 ? -16.653 10.697 17.623 1.00 77.44 193 ALA A CA 1
ATOM 1511 C C . ALA A 1 193 ? -17.822 11.136 16.717 1.00 77.44 193 ALA A C 1
ATOM 1513 O O . ALA A 1 193 ? -18.834 10.454 16.655 1.00 77.44 193 ALA A O 1
ATOM 1514 N N . ARG A 1 194 ? -17.692 12.245 15.975 1.00 81.38 194 ARG A N 1
ATOM 1515 C CA . ARG A 1 194 ? -18.687 12.659 14.967 1.00 81.38 194 ARG A CA 1
ATOM 1516 C C . ARG A 1 194 ? -18.810 11.709 13.767 1.00 81.38 194 ARG A C 1
ATOM 1518 O O . ARG A 1 194 ? -19.721 11.881 12.966 1.00 81.38 194 ARG A O 1
ATOM 1525 N N . PHE A 1 195 ? -17.848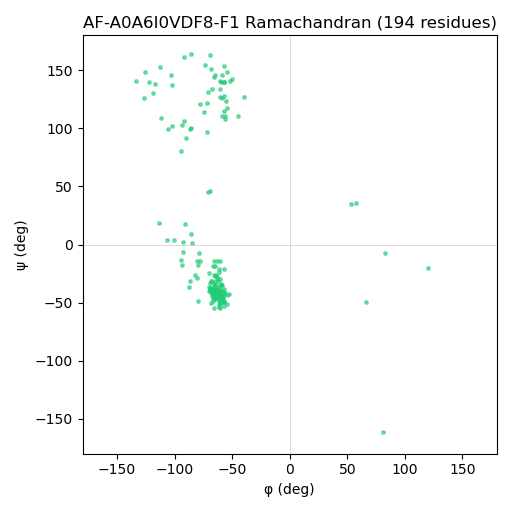 10.804 13.592 1.00 79.50 195 PHE A N 1
ATOM 1526 C CA . PHE A 1 195 ? -17.802 9.826 12.500 1.00 79.50 195 PHE A CA 1
ATOM 1527 C C . PHE A 1 195 ? -18.279 8.424 12.928 1.00 79.50 195 PHE A C 1
ATOM 1529 O O . PHE A 1 195 ? -18.173 7.485 12.131 1.00 79.50 195 PHE A O 1
ATOM 1536 N N . ASP A 1 196 ? -18.748 8.288 14.175 1.00 77.62 196 ASP A N 1
ATOM 1537 C CA . ASP A 1 196 ? -19.338 7.058 14.716 1.00 77.62 196 ASP A CA 1
ATOM 1538 C C . ASP A 1 196 ? -20.758 6.821 14.168 1.00 77.62 196 ASP A C 1
ATOM 1540 O O . ASP A 1 196 ? -21.502 7.805 13.942 1.00 77.62 196 ASP A O 1
#

Organism: Bifidobacterium adolescentis (NCBI:txid1680)

Radius of gyration: 23.28 Å; Cα contacts (8 Å, |Δi|>4): 220; chains: 1; bounding box: 50×48×71 Å

Sequence (196 aa):
MPPQAAPRQSRPNSRFSYGQGIPSRRNGTWTPDHQCTFGNAIKRFFDGYLEFKGRSGRREFWFAMLFVIPVSVISFFIPVIGILWGMAVATPAIAISFRRLHDANRNGWWFLLGQAGNILALALLFVIGIGLLCIQIGMIMVIPHEPPNIDFHNPNSFAGMLLILFYASLGMVGVSLIIQACLYTLPSKPEGARFD

InterPro domains:
  IPR008523 Protein of unknown function DUF805 [PF05656] (49-138)

pLDDT: mean 84.3, std 13.82, range [41.34, 95.25]

Foldseek 3Di:
DDPPDDPPPPDPPPPQPQPRFDPQDDPRFGEETQRDDLVRLCVSLLVCLQPQFAAYYLVSLVSNCVVLVVVLVVQVVPPPSNVVSCVSNVRSNLSNQSRLLLQLVHHSCLLVVLVVLLVVLVVLVVVLVVLVVVLVVVCVPDPPNDRDPQDCPPCPDSNVVSVVSNVSSVVSNVVSVVSSVVSSPRDGDPNSVVRD

Mean predicted aligned error: 9.0 Å